Protein AF-A0A4P8SJ87-F1 (afdb_monomer_lite)

Foldseek 3Di:
DLVVLVVVLVVLVVVLVVLLVVLLVVLVVQAPDWDADPPPRDTFQGAHQQPQVCVVVNVVSLVVLVVSLVVNVVSCVVVVVSCDPNLSSPPGADEDEQWDPKEKEKDWDKDKDKDFLLRVLVVLVVVLVCLVVPPDPVCSVVSVVLSVVLNVVSVVDDRRFMKMWMATDDMWMKMWTDHPVDPDIDIDTRGRSYYYYHNVNDVDYHHDDDPPPPPDDLCVVPDFDSRPPSPRIGMDGPVVVVVSVVVVVVVVVVVVVVVVVVVVVVVVVVVVVVVVVVVVVVVPDDDPDPPDDD

Secondary structure (DSSP, 8-state):
-HHHHHHHHHHHHHHHHHHHHHHHHHHHHTEEEEEE-TTT--EEEEEEEE-GGGHHHHHHHHHHHHHHHHHHHHHHHH-TT----GGGT-S---EE-S-EEEEEEEEEEEEEEEEEHHHHHHHHHHHHHHHHHHS-HHHHHHHHHHHHHHHHHHHTS-TTPEEEEEEEEEEEEEEEEE-TTSSS-EEEEPPTT-EEEETTT----EEPP--------GGGGSPPB---SSTTEEEEEHHHHHHHHHHHHHHHHHHHHHHHHHHHHHHHHHHHHHHHHHHHHHHTSPPPP-----

Structure (mmCIF, N/CA/C/O backbone):
data_AF-A0A4P8SJ87-F1
#
_entry.id   AF-A0A4P8SJ87-F1
#
loop_
_atom_site.group_PDB
_atom_site.id
_atom_site.type_symbol
_atom_site.label_atom_id
_atom_site.label_alt_id
_atom_site.label_comp_id
_atom_site.label_asym_id
_atom_site.label_entity_id
_atom_site.label_seq_id
_atom_site.pdbx_PDB_ins_code
_atom_site.Cartn_x
_atom_site.Cartn_y
_atom_site.Cartn_z
_atom_site.occupancy
_atom_site.B_iso_or_equiv
_atom_site.auth_seq_id
_atom_site.auth_comp_id
_atom_site.auth_asym_id
_atom_site.auth_atom_id
_atom_site.pdbx_PDB_model_num
ATOM 1 N N . MET A 1 1 ? 15.123 11.695 35.607 1.00 65.44 1 MET A N 1
ATOM 2 C CA . MET A 1 1 ? 14.002 12.203 34.771 1.00 65.44 1 MET A CA 1
ATOM 3 C C . MET A 1 1 ? 13.704 11.327 33.550 1.00 65.44 1 MET A C 1
ATOM 5 O O . MET A 1 1 ? 12.531 11.112 33.274 1.00 65.44 1 MET A O 1
ATOM 9 N N . LEU A 1 2 ? 14.710 10.775 32.857 1.00 72.12 2 LEU A N 1
ATOM 10 C CA . LEU A 1 2 ? 14.517 9.941 31.659 1.00 72.12 2 LEU A CA 1
ATOM 11 C C . LEU A 1 2 ? 13.660 8.677 31.894 1.00 72.12 2 LEU A C 1
ATOM 13 O O . LEU A 1 2 ? 12.748 8.424 31.118 1.00 72.12 2 LEU A O 1
ATOM 17 N N . MET A 1 3 ? 13.864 7.943 32.997 1.00 75.06 3 MET A N 1
ATOM 18 C CA . MET A 1 3 ? 13.061 6.743 33.309 1.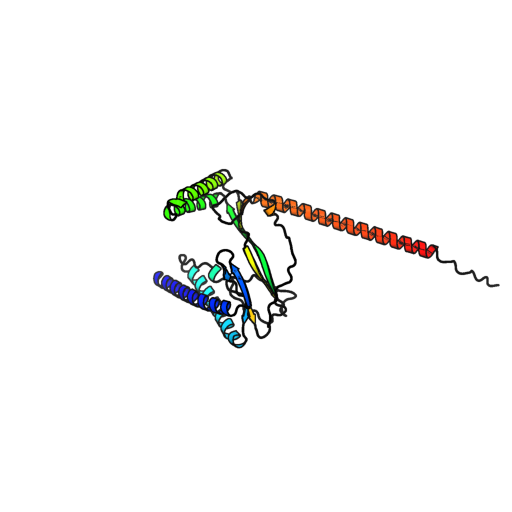00 75.06 3 MET A CA 1
ATOM 19 C C . MET A 1 3 ? 11.564 7.040 33.488 1.00 75.06 3 MET A C 1
ATOM 21 O O . MET A 1 3 ? 10.731 6.291 32.994 1.00 75.06 3 MET A O 1
ATOM 25 N N . LYS A 1 4 ? 11.207 8.170 34.119 1.00 79.62 4 LYS A N 1
ATOM 26 C CA . LYS A 1 4 ? 9.803 8.602 34.244 1.00 79.62 4 LYS A CA 1
ATOM 27 C C . LYS A 1 4 ? 9.190 8.943 32.880 1.00 79.62 4 LYS A C 1
ATOM 29 O O . LYS A 1 4 ? 8.020 8.653 32.651 1.00 79.62 4 LYS A O 1
ATOM 34 N N . LYS A 1 5 ? 9.976 9.535 31.967 1.00 77.88 5 LYS A N 1
ATOM 35 C CA . LYS A 1 5 ? 9.541 9.772 30.581 1.00 77.88 5 LYS A CA 1
ATOM 36 C C . LYS A 1 5 ? 9.300 8.444 29.860 1.00 77.88 5 LYS A C 1
ATOM 38 O O . LYS A 1 5 ? 8.213 8.272 29.328 1.00 77.88 5 LYS A O 1
ATOM 43 N N . ILE A 1 6 ? 10.244 7.499 29.921 1.00 81.06 6 ILE A N 1
ATOM 44 C CA . ILE A 1 6 ? 10.119 6.161 29.308 1.00 81.06 6 ILE A CA 1
ATOM 45 C C . ILE A 1 6 ? 8.852 5.446 29.794 1.00 81.06 6 ILE A C 1
ATOM 47 O O . ILE A 1 6 ? 8.035 5.043 28.973 1.00 81.06 6 ILE A O 1
ATOM 51 N N . GLN A 1 7 ? 8.628 5.385 31.110 1.00 84.44 7 GLN A N 1
ATOM 52 C CA . GLN A 1 7 ? 7.428 4.770 31.693 1.00 84.44 7 GLN A CA 1
ATOM 53 C C . GLN A 1 7 ? 6.130 5.424 31.199 1.00 84.44 7 GLN A C 1
ATOM 55 O O . GLN A 1 7 ? 5.144 4.736 30.937 1.00 84.44 7 GLN A O 1
ATOM 60 N N . ARG A 1 8 ? 6.121 6.754 31.040 1.00 84.50 8 ARG A N 1
ATOM 61 C CA . ARG A 1 8 ? 4.970 7.480 30.490 1.00 84.50 8 ARG A CA 1
ATOM 62 C C . ARG A 1 8 ? 4.723 7.124 29.022 1.00 84.50 8 ARG A C 1
ATOM 64 O O . ARG A 1 8 ? 3.568 6.933 28.653 1.00 84.50 8 ARG A O 1
ATOM 71 N N . VAL A 1 9 ? 5.776 7.023 28.204 1.00 85.12 9 VAL A N 1
ATOM 72 C CA . VAL A 1 9 ? 5.642 6.640 26.788 1.00 85.12 9 VAL A CA 1
ATOM 73 C C . VAL A 1 9 ? 5.149 5.200 26.659 1.00 85.12 9 VAL A C 1
ATOM 75 O O . VAL A 1 9 ? 4.217 4.939 25.906 1.00 85.12 9 VAL A O 1
ATOM 78 N N . GLU A 1 10 ? 5.716 4.274 27.433 1.00 87.31 10 GLU A N 1
ATOM 79 C CA . GLU A 1 10 ? 5.285 2.874 27.450 1.00 87.31 10 GLU A CA 1
ATOM 80 C C . GLU A 1 10 ? 3.823 2.725 27.867 1.00 87.31 10 GLU A C 1
ATOM 82 O O . GLU A 1 10 ? 3.083 1.968 27.239 1.00 87.31 10 GLU A O 1
ATOM 87 N N . LYS A 1 11 ? 3.394 3.460 28.900 1.00 90.38 11 LYS A N 1
ATOM 88 C CA . LYS A 1 11 ? 1.996 3.470 29.339 1.00 90.38 11 LYS A CA 1
ATOM 89 C C . LYS A 1 11 ? 1.074 3.955 28.219 1.00 90.38 11 LYS A C 1
ATOM 91 O O . LYS A 1 11 ? 0.138 3.244 27.869 1.00 90.38 11 LYS A O 1
ATOM 96 N N . LEU A 1 12 ? 1.386 5.101 27.611 1.00 90.75 12 LEU A N 1
ATOM 97 C CA . LEU A 1 12 ? 0.596 5.659 26.510 1.00 90.75 12 LEU A CA 1
ATOM 98 C C . LEU A 1 12 ? 0.538 4.710 25.304 1.00 90.75 12 LEU A C 1
ATOM 100 O O . LEU A 1 12 ? -0.500 4.565 24.666 1.00 90.75 12 LEU A O 1
ATOM 104 N N . TYR A 1 13 ? 1.650 4.046 24.991 1.00 90.38 13 TYR A N 1
ATOM 105 C CA . TYR A 1 13 ? 1.711 3.093 23.890 1.00 90.38 13 TYR A CA 1
ATOM 106 C C . TYR A 1 13 ? 0.860 1.851 24.158 1.00 90.38 13 TYR A C 1
ATOM 108 O O . TYR A 1 13 ? 0.146 1.407 23.265 1.00 90.38 13 TYR A O 1
ATOM 116 N N . LYS A 1 14 ? 0.883 1.315 25.384 1.00 91.94 14 LYS A N 1
ATOM 117 C CA . LYS A 1 14 ? 0.013 0.197 25.783 1.00 91.94 14 LYS A CA 1
ATOM 118 C C . LYS A 1 14 ? -1.464 0.581 25.719 1.00 91.94 14 LYS A C 1
ATOM 120 O O . LYS A 1 14 ? -2.248 -0.171 25.152 1.00 91.94 14 LYS A O 1
ATOM 125 N N . GLU A 1 15 ? -1.820 1.761 26.227 1.00 95.00 15 GLU A N 1
ATOM 126 C CA . GLU A 1 15 ? -3.182 2.303 26.126 1.00 95.00 15 GLU A CA 1
ATOM 127 C C . GLU A 1 15 ? -3.630 2.415 24.665 1.00 95.00 15 GLU A C 1
ATOM 129 O O . GLU A 1 15 ? -4.718 1.955 24.319 1.00 95.00 15 GLU A O 1
ATOM 134 N N . PHE A 1 16 ? -2.766 2.941 23.791 1.00 94.44 16 PHE A N 1
ATOM 135 C CA . PHE A 1 16 ? -3.043 2.996 22.359 1.00 94.44 16 PHE A CA 1
ATOM 136 C C . PHE A 1 16 ? -3.234 1.605 21.747 1.00 94.44 16 PHE A C 1
ATOM 138 O O . PHE A 1 16 ? -4.155 1.427 20.958 1.00 94.44 16 PHE A O 1
ATOM 145 N N . LEU A 1 17 ? -2.394 0.618 22.079 1.00 93.50 17 LEU A N 1
ATOM 146 C CA . LEU A 1 17 ? -2.531 -0.736 21.531 1.00 93.50 17 LEU A CA 1
ATOM 147 C C . LEU A 1 17 ? -3.871 -1.370 21.920 1.00 93.50 17 LEU A C 1
ATOM 149 O O . LEU A 1 17 ? -4.552 -1.896 21.041 1.00 93.50 17 LEU A O 1
ATOM 153 N N . SER A 1 18 ? -4.282 -1.255 23.185 1.00 96.00 18 SER A N 1
ATOM 154 C CA . SER A 1 18 ? -5.588 -1.737 23.649 1.00 96.00 18 SER A CA 1
ATOM 155 C C . SER A 1 18 ? -6.753 -1.006 22.979 1.00 96.00 18 SER A C 1
ATOM 157 O O . SER A 1 18 ? -7.725 -1.631 22.557 1.00 96.00 18 SER A O 1
ATOM 159 N N . PHE A 1 19 ? -6.655 0.320 22.846 1.00 97.19 19 PHE A N 1
ATOM 160 C CA . PHE A 1 19 ? -7.644 1.118 22.127 1.00 97.19 19 PHE A CA 1
ATOM 161 C C . PHE A 1 19 ? -7.752 0.683 20.659 1.00 97.19 19 PHE A C 1
ATOM 163 O O . PHE A 1 19 ? -8.846 0.386 20.184 1.00 97.19 19 PHE A O 1
ATOM 170 N N . ARG A 1 20 ? -6.616 0.584 19.963 1.00 95.12 20 ARG A N 1
ATOM 171 C CA . ARG A 1 20 ? -6.523 0.188 18.556 1.00 95.12 20 ARG A CA 1
ATOM 172 C C . ARG A 1 20 ? -7.111 -1.195 18.316 1.00 95.12 20 ARG A C 1
ATOM 174 O O . ARG A 1 20 ? -7.805 -1.386 17.326 1.00 95.12 20 ARG A O 1
ATOM 181 N N . GLU A 1 21 ? -6.800 -2.158 19.174 1.00 95.12 21 GLU A N 1
ATOM 182 C CA . GLU A 1 21 ? -7.329 -3.517 19.066 1.00 95.12 21 GLU A CA 1
ATOM 183 C C . GLU A 1 21 ? -8.857 -3.523 19.163 1.00 95.12 21 GLU A C 1
ATOM 185 O O . GLU A 1 21 ? -9.519 -4.062 18.278 1.00 95.12 21 GLU A O 1
ATOM 190 N N . ARG A 1 22 ? -9.418 -2.846 20.173 1.00 96.81 22 ARG A N 1
ATOM 191 C CA . ARG A 1 22 ? -10.871 -2.713 20.347 1.00 96.81 22 ARG A CA 1
ATOM 192 C C . ARG A 1 22 ? -11.532 -1.999 19.165 1.00 96.81 22 ARG A C 1
ATOM 194 O O . ARG A 1 22 ? -12.502 -2.519 18.625 1.00 96.81 22 ARG A O 1
ATOM 201 N N . PHE A 1 23 ? -10.978 -0.863 18.740 1.00 96.88 23 PHE A N 1
ATOM 202 C CA . PHE A 1 23 ? -11.479 -0.087 17.603 1.00 96.88 23 PHE A CA 1
ATOM 203 C C . PHE A 1 23 ? -11.500 -0.916 16.314 1.00 96.88 23 PHE A C 1
ATOM 205 O O . PHE A 1 23 ? -12.501 -0.953 15.606 1.00 96.88 23 PHE A O 1
ATOM 212 N N . LEU A 1 24 ? -10.401 -1.617 16.007 1.00 95.69 24 LEU A N 1
ATOM 213 C CA . LEU A 1 24 ? -10.321 -2.431 14.795 1.00 95.69 24 LEU A CA 1
ATOM 214 C C . LEU A 1 24 ? -11.199 -3.674 14.874 1.00 95.69 24 LEU A C 1
ATOM 216 O O . LEU A 1 24 ? -11.743 -4.070 13.850 1.00 95.69 24 LEU A O 1
ATOM 220 N N . LYS A 1 25 ? -11.364 -4.276 16.053 1.00 96.25 25 LYS A N 1
ATOM 221 C CA . LYS A 1 25 ? -12.293 -5.392 16.237 1.00 96.25 25 LYS A CA 1
ATOM 222 C C . LYS A 1 25 ? -13.727 -4.965 15.916 1.00 96.25 25 LYS A C 1
ATOM 224 O O . LYS A 1 25 ? -14.367 -5.605 15.089 1.00 96.25 25 LYS A O 1
ATOM 229 N N . GLU A 1 26 ? -14.181 -3.848 16.481 1.00 97.00 26 GLU A N 1
ATOM 230 C CA . GLU A 1 26 ? -15.513 -3.300 16.196 1.00 97.00 26 GLU A CA 1
ATOM 231 C C . GLU A 1 26 ? -15.667 -2.917 14.714 1.00 97.00 26 GLU A C 1
ATOM 233 O O . GLU A 1 26 ? -16.670 -3.242 14.083 1.00 97.00 26 GLU A O 1
ATOM 238 N N . ALA A 1 27 ? -14.644 -2.295 14.119 1.00 97.19 27 ALA A N 1
ATOM 239 C CA . ALA A 1 27 ? -14.644 -1.972 12.694 1.00 97.19 27 ALA A CA 1
ATOM 240 C C . ALA A 1 27 ? -14.744 -3.222 11.803 1.00 97.19 27 ALA A C 1
ATOM 242 O O . ALA A 1 27 ? -15.412 -3.185 10.775 1.00 97.19 27 ALA A O 1
ATOM 243 N N . MET A 1 28 ? -14.084 -4.321 12.175 1.00 96.38 28 MET A N 1
ATOM 244 C CA . MET A 1 28 ? -14.149 -5.586 11.440 1.00 96.38 28 MET A CA 1
ATOM 245 C C . MET A 1 28 ? -15.517 -6.263 11.569 1.00 96.38 28 MET A C 1
ATOM 247 O O . MET A 1 28 ? -15.989 -6.831 10.590 1.00 96.38 28 MET A O 1
ATOM 251 N N . GLU A 1 29 ? -16.163 -6.181 12.735 1.00 96.12 29 GLU A N 1
ATOM 252 C CA . GLU A 1 29 ? -17.519 -6.711 12.960 1.00 96.12 29 GLU A CA 1
ATOM 253 C C . GLU A 1 29 ? -18.576 -5.974 12.121 1.00 96.12 29 GLU A C 1
ATOM 255 O O . GLU A 1 29 ? -19.524 -6.591 11.643 1.00 96.12 29 GLU A O 1
ATOM 260 N N . LEU A 1 30 ? -18.391 -4.669 11.899 1.00 96.31 30 LEU A N 1
ATOM 261 C CA . LEU A 1 30 ? -19.281 -3.830 11.086 1.00 96.31 30 LEU A CA 1
ATOM 262 C C . LEU A 1 30 ? -18.877 -3.752 9.603 1.00 96.31 30 LEU A C 1
ATOM 264 O O . LEU A 1 30 ? -19.525 -3.057 8.819 1.00 96.31 30 LEU A O 1
ATOM 268 N N . ALA A 1 31 ? -17.782 -4.400 9.203 1.00 96.44 31 ALA A N 1
ATOM 269 C CA . ALA A 1 31 ? -17.218 -4.219 7.874 1.00 96.44 31 ALA A CA 1
ATOM 270 C C . ALA A 1 31 ? -18.151 -4.749 6.777 1.00 96.44 31 ALA A C 1
ATOM 272 O O . ALA A 1 31 ? -18.496 -5.927 6.736 1.00 96.44 31 ALA A O 1
ATOM 273 N N . THR A 1 32 ? -18.475 -3.886 5.816 1.00 96.00 32 THR A N 1
ATOM 274 C CA . THR A 1 32 ? -19.192 -4.263 4.590 1.00 96.00 32 THR A CA 1
ATOM 275 C C . THR A 1 32 ? -18.261 -4.979 3.613 1.00 96.00 32 THR A C 1
ATOM 277 O O . THR A 1 32 ? -18.673 -5.878 2.885 1.00 96.00 32 THR A O 1
ATOM 280 N N . VAL A 1 33 ? -16.986 -4.581 3.590 1.00 95.12 33 VAL A N 1
ATOM 281 C CA . VAL A 1 33 ? -15.954 -5.178 2.737 1.00 95.12 33 VAL A CA 1
ATOM 282 C C . VAL A 1 33 ? -14.681 -5.365 3.545 1.00 95.12 33 VAL A C 1
ATOM 284 O O . VAL A 1 33 ? -14.259 -4.477 4.284 1.00 95.12 33 VAL A O 1
ATOM 287 N N . THR A 1 34 ? -14.022 -6.503 3.355 1.00 94.19 34 THR A N 1
ATOM 288 C CA . THR A 1 34 ? -12.696 -6.777 3.912 1.00 94.19 34 THR A CA 1
ATOM 289 C C . THR A 1 34 ? -11.780 -7.355 2.839 1.00 94.19 34 THR A C 1
ATOM 291 O O . THR A 1 34 ? -12.220 -7.803 1.777 1.00 94.19 34 THR A O 1
ATOM 294 N N . GLN A 1 35 ? -10.477 -7.323 3.101 1.00 89.56 35 GLN A N 1
ATOM 295 C CA . GLN A 1 35 ? -9.481 -8.047 2.326 1.00 89.56 35 GLN A CA 1
ATOM 296 C C . GLN A 1 35 ? -9.024 -9.278 3.113 1.00 89.56 35 GLN A C 1
ATOM 298 O O . GLN A 1 35 ? -8.832 -9.190 4.317 1.00 89.56 35 GLN A O 1
ATOM 303 N N . THR A 1 36 ? -8.788 -10.409 2.450 1.00 88.25 36 THR A N 1
ATOM 304 C CA . THR A 1 36 ? -8.264 -11.624 3.097 1.00 88.25 36 THR A CA 1
ATOM 305 C C . THR A 1 36 ? -6.772 -11.777 2.838 1.00 88.25 36 THR A C 1
ATOM 307 O O . THR A 1 36 ? -6.310 -11.664 1.696 1.00 88.25 36 THR A O 1
ATOM 310 N N . ALA A 1 37 ? -5.988 -11.988 3.894 1.00 83.19 37 ALA A N 1
ATOM 311 C CA . ALA A 1 37 ? -4.546 -12.151 3.786 1.00 83.19 37 ALA A CA 1
ATOM 312 C C . ALA A 1 37 ? -4.228 -13.531 3.203 1.00 83.19 37 ALA A C 1
ATOM 314 O O . ALA A 1 37 ? -4.625 -14.547 3.757 1.00 83.19 37 ALA A O 1
ATOM 315 N N . ILE A 1 38 ? -3.468 -13.577 2.104 1.00 78.50 38 ILE A N 1
ATOM 316 C CA . ILE A 1 38 ? -3.186 -14.830 1.375 1.00 78.50 38 ILE A CA 1
ATOM 317 C C . ILE A 1 38 ? -2.481 -15.870 2.262 1.00 78.50 38 ILE A C 1
ATOM 319 O O . ILE A 1 38 ? -2.732 -17.060 2.128 1.00 78.50 38 ILE A O 1
ATOM 323 N N . LEU A 1 39 ? -1.592 -15.424 3.156 1.00 75.88 39 LEU A N 1
ATOM 324 C CA . LEU A 1 39 ? -0.764 -16.319 3.971 1.00 75.88 39 LEU A CA 1
ATOM 325 C C . LEU A 1 39 ? -1.451 -16.804 5.253 1.00 75.88 39 LEU A C 1
ATOM 327 O O . LEU A 1 39 ? -1.174 -17.916 5.683 1.00 75.88 39 LEU A O 1
ATOM 331 N N . THR A 1 40 ? -2.289 -15.975 5.881 1.00 82.62 40 THR A N 1
ATOM 332 C CA . THR A 1 40 ? -2.911 -16.294 7.181 1.00 82.62 40 THR A CA 1
ATOM 333 C C . THR A 1 40 ? -4.400 -16.608 7.074 1.00 82.62 40 THR A C 1
ATOM 335 O O . THR A 1 40 ? -4.968 -17.161 8.005 1.00 82.62 40 THR A O 1
ATOM 338 N N . GLY A 1 41 ? -5.050 -16.252 5.962 1.00 85.06 41 GLY A N 1
ATOM 339 C CA . GLY A 1 41 ? -6.505 -16.331 5.813 1.00 85.06 41 GLY A CA 1
ATOM 340 C C . GLY A 1 41 ? -7.268 -15.275 6.620 1.00 85.06 41 GLY A C 1
ATOM 341 O O . GLY A 1 41 ? -8.491 -15.223 6.552 1.00 85.06 41 GLY A O 1
ATOM 342 N N . GLU A 1 42 ? -6.575 -14.413 7.365 1.00 87.38 42 GLU A N 1
ATOM 343 C CA . GLU A 1 42 ? -7.212 -13.425 8.231 1.00 87.38 42 GLU A CA 1
ATOM 344 C C . GLU A 1 42 ? -7.776 -12.256 7.423 1.00 87.38 42 GLU A C 1
ATOM 346 O O . GLU A 1 42 ? -7.143 -11.745 6.490 1.00 87.38 42 GLU A O 1
ATOM 351 N N . ALA A 1 43 ? -8.971 -11.811 7.805 1.00 90.50 43 ALA A N 1
ATOM 352 C CA . ALA A 1 43 ? -9.581 -10.616 7.252 1.00 90.50 43 ALA A CA 1
ATOM 353 C C . ALA A 1 43 ? -8.898 -9.357 7.819 1.00 90.50 43 ALA A C 1
ATOM 355 O O . ALA A 1 43 ? -8.615 -9.256 9.011 1.00 90.50 43 ALA A O 1
ATOM 356 N N . TYR A 1 44 ? -8.624 -8.385 6.955 1.00 90.38 44 TYR A N 1
ATOM 357 C CA . TYR A 1 44 ? -7.963 -7.126 7.287 1.00 90.38 44 TYR A CA 1
ATOM 358 C C . TYR A 1 44 ? -8.460 -6.000 6.368 1.00 90.38 44 TYR A C 1
ATOM 360 O O . TYR A 1 44 ? -9.092 -6.259 5.345 1.00 90.38 44 TYR A O 1
ATOM 368 N N . ARG A 1 45 ? -8.150 -4.738 6.712 1.00 92.56 45 ARG A N 1
ATOM 369 C CA . ARG A 1 45 ? -8.547 -3.529 5.949 1.00 92.56 45 ARG A CA 1
ATOM 370 C C . ARG A 1 45 ? -10.070 -3.390 5.808 1.00 92.56 45 ARG A C 1
ATOM 372 O O . ARG A 1 45 ? -10.585 -3.502 4.695 1.00 92.56 45 ARG A O 1
ATOM 379 N N . PRO A 1 46 ? -10.785 -3.144 6.915 1.00 96.06 46 PRO A N 1
ATOM 380 C CA . PRO A 1 46 ? -12.232 -3.003 6.863 1.00 96.06 46 PRO A CA 1
ATOM 381 C C . PRO A 1 46 ? -12.628 -1.744 6.083 1.00 96.06 46 PRO A C 1
ATOM 383 O O . PRO A 1 46 ? -12.073 -0.665 6.307 1.00 96.06 46 PRO A O 1
ATOM 386 N N . ILE A 1 47 ? -13.597 -1.882 5.182 1.00 97.12 47 ILE A N 1
ATOM 387 C CA . ILE A 1 47 ? -14.414 -0.764 4.711 1.00 97.12 47 ILE A CA 1
ATOM 388 C C . ILE A 1 47 ? -15.761 -0.872 5.417 1.00 97.12 47 ILE A C 1
ATOM 390 O O . ILE A 1 47 ? -16.446 -1.889 5.290 1.00 97.12 47 ILE A O 1
ATOM 394 N N . VAL A 1 48 ? -16.119 0.168 6.160 1.00 97.88 48 VAL A N 1
ATOM 395 C CA . VAL A 1 48 ? -17.279 0.177 7.053 1.00 97.88 48 VAL A CA 1
ATOM 396 C C . VAL A 1 48 ? -18.260 1.245 6.595 1.00 97.88 48 VAL A C 1
ATOM 398 O O . VAL A 1 48 ? -17.866 2.396 6.405 1.00 97.88 48 VAL A O 1
ATOM 401 N N . ILE A 1 49 ? -19.531 0.875 6.461 1.00 97.81 49 ILE A N 1
ATOM 402 C CA . ILE A 1 49 ? -20.638 1.831 6.494 1.00 97.81 49 ILE A CA 1
ATOM 403 C C . ILE A 1 49 ? -20.998 2.010 7.968 1.00 97.81 49 ILE A C 1
ATOM 405 O O . ILE A 1 49 ? -21.484 1.076 8.604 1.00 97.81 49 ILE A O 1
ATOM 409 N N . VAL A 1 50 ? -20.683 3.171 8.535 1.00 97.81 50 VAL A N 1
ATOM 410 C CA . VAL A 1 50 ? -20.893 3.448 9.958 1.00 97.81 50 VAL A CA 1
ATOM 411 C C . VAL A 1 50 ? -22.387 3.647 10.202 1.00 97.81 50 VAL A C 1
ATOM 413 O O . VAL A 1 50 ? -22.957 4.576 9.627 1.00 97.81 50 VAL A O 1
ATOM 416 N N . PRO A 1 51 ? -23.027 2.830 11.057 1.00 97.00 51 PRO A N 1
ATOM 417 C CA . PRO A 1 51 ? -24.433 3.019 11.386 1.00 97.00 51 PRO A CA 1
ATOM 418 C C . PRO A 1 51 ? -24.684 4.417 11.975 1.00 97.00 51 PRO A C 1
ATOM 420 O O . PRO A 1 51 ? -23.850 4.886 12.761 1.00 97.00 51 PRO A O 1
ATOM 423 N N . PRO A 1 52 ? -25.802 5.091 11.643 1.00 96.62 52 PRO A N 1
ATOM 424 C CA . PRO A 1 52 ? -26.088 6.446 12.120 1.00 96.62 52 PRO A CA 1
ATOM 425 C C . PRO A 1 52 ? -25.963 6.613 13.642 1.00 96.62 52 PRO A C 1
ATOM 427 O O . PRO A 1 52 ? -25.436 7.617 14.117 1.00 96.62 52 PRO A O 1
ATOM 430 N N . GLU A 1 53 ? -26.384 5.609 14.411 1.00 97.00 53 GLU A N 1
ATOM 431 C CA . GLU A 1 53 ? -26.323 5.589 15.873 1.00 97.00 53 GLU A CA 1
ATOM 432 C C . GLU A 1 53 ? -24.896 5.495 16.435 1.00 97.00 53 GLU A C 1
ATOM 434 O O . GLU A 1 53 ? -24.654 5.906 17.569 1.00 97.00 53 GLU A O 1
ATOM 439 N N . LYS A 1 54 ? -23.936 5.001 15.641 1.00 96.75 54 LYS A N 1
ATOM 440 C CA . LYS A 1 54 ? -22.515 4.897 16.009 1.00 96.75 54 LYS A CA 1
ATOM 441 C C . LYS A 1 54 ? -21.648 6.003 15.406 1.00 96.75 54 LYS A C 1
ATOM 443 O O . LYS A 1 54 ? -20.453 6.048 15.693 1.00 96.75 54 LYS A O 1
ATOM 448 N N . PHE A 1 55 ? -22.218 6.903 14.602 1.00 96.31 55 PHE A N 1
ATOM 449 C CA . PHE A 1 55 ? -21.461 7.938 13.891 1.00 96.31 55 PHE A CA 1
ATOM 450 C C . PHE A 1 55 ? -20.576 8.770 14.832 1.00 96.31 55 PHE A C 1
ATOM 452 O O . PHE A 1 55 ? -19.361 8.820 14.653 1.00 96.31 55 PHE A O 1
ATOM 459 N N . LEU A 1 56 ? -21.171 9.349 15.882 1.00 96.94 56 LEU A N 1
ATOM 460 C CA . LEU A 1 56 ? -20.453 10.193 16.847 1.00 96.94 56 LEU A CA 1
ATOM 461 C C . LEU A 1 56 ? -19.387 9.416 17.632 1.00 96.94 56 LEU A C 1
ATOM 463 O O . LEU A 1 56 ? -18.344 9.968 17.978 1.00 96.94 56 LEU A O 1
ATOM 467 N N . GLN A 1 57 ? -19.630 8.129 17.900 1.00 97.38 57 GLN A N 1
ATOM 468 C CA . GLN A 1 57 ? -18.652 7.265 18.558 1.00 97.38 57 GLN A CA 1
ATOM 469 C C . GLN A 1 57 ? -17.416 7.084 17.668 1.00 97.38 57 GLN A C 1
ATOM 471 O O . GLN A 1 57 ? -16.301 7.336 18.121 1.00 97.38 57 GLN A O 1
ATOM 476 N N . PHE A 1 58 ? -17.603 6.703 16.399 1.00 97.25 58 PHE A N 1
ATOM 477 C CA . PHE A 1 58 ? -16.493 6.519 15.460 1.00 97.25 58 PHE A CA 1
ATOM 478 C C . PHE A 1 58 ? -15.745 7.822 15.182 1.00 97.25 58 PHE A C 1
ATOM 480 O O . PHE A 1 58 ? -14.520 7.807 15.119 1.00 97.25 58 PHE A O 1
ATOM 487 N N . GLU A 1 59 ? -16.449 8.944 15.046 1.00 96.94 59 GLU A N 1
ATOM 488 C CA . GLU A 1 59 ? -15.824 10.261 14.911 1.00 96.94 59 GLU A CA 1
ATOM 489 C C . GLU A 1 59 ? -14.896 10.553 16.102 1.00 96.94 59 GLU A C 1
ATOM 491 O O . GLU A 1 59 ? -13.702 10.807 15.916 1.00 96.94 59 GLU A O 1
ATOM 496 N N . SER A 1 60 ? -15.406 10.396 17.328 1.00 97.44 60 SER A N 1
ATOM 497 C CA . SER A 1 60 ? -14.632 10.611 18.554 1.00 97.44 60 SER A CA 1
ATOM 498 C C . SER A 1 60 ? -13.445 9.650 18.690 1.00 97.44 60 SER A C 1
ATOM 500 O O . SER A 1 60 ? -12.340 10.068 19.051 1.00 97.44 60 SER A O 1
ATOM 502 N N . ASP A 1 61 ? -13.632 8.372 18.358 1.00 97.38 61 ASP A N 1
ATOM 503 C CA . ASP A 1 61 ? -12.568 7.370 18.404 1.00 97.38 61 ASP A CA 1
ATOM 504 C C . ASP A 1 61 ? -11.467 7.670 17.371 1.00 97.38 61 ASP A C 1
ATOM 506 O O . ASP A 1 61 ? -10.277 7.543 17.668 1.00 97.38 61 ASP A O 1
ATOM 510 N N . ILE A 1 62 ? -11.822 8.128 16.169 1.00 96.38 62 ILE A N 1
ATOM 511 C CA . ILE A 1 62 ? -10.846 8.511 15.138 1.00 96.38 62 ILE A CA 1
ATOM 512 C C . ILE A 1 62 ? -10.054 9.754 15.568 1.00 96.38 62 ILE A C 1
ATOM 514 O O . ILE A 1 62 ? -8.831 9.803 15.390 1.00 96.38 62 ILE A O 1
ATOM 518 N N . GLU A 1 63 ? -10.696 10.732 16.206 1.00 96.50 63 GLU A N 1
ATOM 519 C CA . GLU A 1 63 ? -9.987 11.858 16.820 1.00 96.50 63 GLU A CA 1
ATOM 520 C C . GLU A 1 63 ? -9.058 11.411 17.954 1.00 96.50 63 GL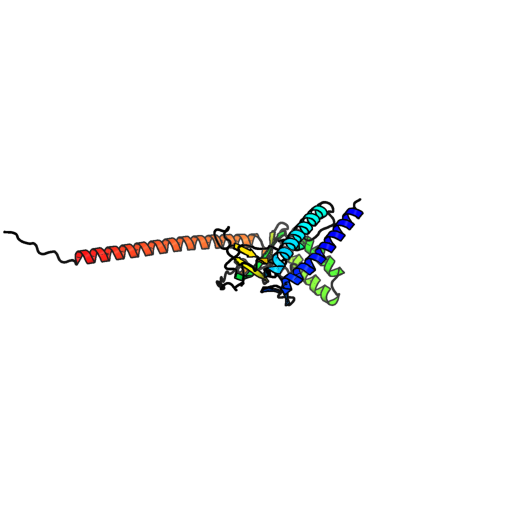U A C 1
ATOM 522 O O . GLU A 1 63 ? -7.926 11.895 18.072 1.00 96.50 63 GLU A O 1
ATOM 527 N N . LEU A 1 64 ? -9.509 10.478 18.796 1.00 96.62 64 LEU A N 1
ATOM 528 C CA . LEU A 1 64 ? -8.700 9.907 19.869 1.00 96.62 64 LEU A CA 1
ATOM 529 C C . LEU A 1 64 ? -7.483 9.160 19.306 1.00 96.62 64 LEU A C 1
ATOM 531 O O . LEU A 1 64 ? -6.375 9.313 19.827 1.00 96.62 64 LEU A O 1
ATOM 535 N N . TRP A 1 65 ? -7.648 8.429 18.201 1.00 96.31 65 TRP A N 1
ATOM 536 C CA . TRP A 1 65 ? -6.545 7.810 17.466 1.00 96.31 65 TRP A CA 1
ATOM 537 C C . TRP A 1 65 ? -5.511 8.852 17.030 1.00 96.31 65 TRP A C 1
ATOM 539 O O . TRP A 1 65 ? -4.310 8.667 17.257 1.00 96.31 65 TRP A O 1
ATOM 549 N N . ALA A 1 66 ? -5.958 9.961 16.432 1.00 94.31 66 ALA A N 1
ATOM 550 C CA . ALA A 1 66 ? -5.075 11.048 16.010 1.00 94.31 66 ALA A CA 1
ATOM 551 C C . ALA A 1 66 ? -4.330 11.674 17.205 1.00 94.31 66 ALA A C 1
ATOM 553 O O . ALA A 1 66 ? -3.120 11.907 17.123 1.00 94.31 66 ALA A O 1
ATOM 554 N N . LYS A 1 67 ? -5.009 11.859 18.348 1.00 94.38 67 LYS A N 1
ATOM 555 C CA . LYS A 1 67 ? -4.397 12.331 19.605 1.00 94.38 67 LYS A CA 1
ATOM 556 C C . LYS A 1 67 ? -3.322 11.365 20.113 1.00 94.38 67 LYS A C 1
ATOM 558 O O . LYS A 1 67 ? -2.228 11.810 20.466 1.00 94.38 67 LYS A O 1
ATOM 563 N N . TYR A 1 68 ? -3.583 10.054 20.120 1.00 93.56 68 TYR A N 1
ATOM 564 C CA . TYR A 1 68 ? -2.579 9.049 20.491 1.00 93.56 68 TYR A CA 1
ATOM 565 C C . TYR A 1 68 ? -1.357 9.104 19.577 1.00 93.56 68 TYR A C 1
ATOM 567 O O . TYR A 1 68 ? -0.228 9.131 20.069 1.00 93.56 68 TYR A O 1
ATOM 575 N N . ALA A 1 69 ? -1.574 9.146 18.262 1.00 91.00 69 ALA A N 1
ATOM 576 C CA . ALA A 1 69 ? -0.497 9.187 17.282 1.00 91.00 69 ALA A CA 1
ATOM 577 C C . ALA A 1 69 ? 0.394 10.423 17.459 1.00 91.00 69 ALA A C 1
ATOM 579 O O . ALA A 1 69 ? 1.615 10.291 17.529 1.00 91.00 69 ALA A O 1
ATOM 580 N N . PHE A 1 70 ? -0.215 11.602 17.606 1.00 90.44 70 PHE A N 1
ATOM 581 C CA . PHE A 1 70 ? 0.497 12.856 17.837 1.00 90.44 70 PHE A CA 1
ATOM 582 C C . PHE A 1 70 ? 1.340 12.808 19.118 1.00 90.44 70 PHE A C 1
ATOM 584 O O . PHE A 1 70 ? 2.541 13.082 19.090 1.00 90.44 70 PHE A O 1
ATOM 591 N N . ASN A 1 71 ? 0.737 12.385 20.233 1.00 88.94 71 ASN A N 1
ATOM 592 C CA . ASN A 1 71 ? 1.426 12.297 21.519 1.00 88.94 71 ASN A CA 1
ATOM 593 C C . ASN A 1 71 ? 2.584 11.286 21.482 1.00 88.94 71 ASN A C 1
ATOM 595 O O . ASN A 1 71 ? 3.658 11.554 22.022 1.00 88.94 71 ASN A O 1
ATOM 599 N N . LEU A 1 72 ? 2.396 10.134 20.831 1.00 87.44 72 LEU A N 1
ATOM 600 C CA . LEU A 1 72 ? 3.438 9.113 20.699 1.00 87.44 72 LEU A CA 1
ATOM 601 C C . LEU A 1 72 ? 4.582 9.566 19.787 1.00 87.44 72 LEU A C 1
ATOM 603 O O . LEU A 1 72 ? 5.737 9.279 20.098 1.00 87.44 72 LEU A O 1
ATOM 607 N N . GLU A 1 73 ? 4.307 10.304 18.710 1.00 85.12 73 GLU A N 1
ATOM 608 C CA . GLU A 1 73 ? 5.360 10.867 17.853 1.00 85.12 73 GLU A CA 1
ATOM 609 C C . GLU A 1 73 ? 6.185 11.947 18.559 1.00 85.12 73 GLU A C 1
ATOM 611 O O . GLU A 1 73 ? 7.419 11.939 18.466 1.00 85.12 73 GLU A O 1
ATOM 616 N N . GLN A 1 74 ? 5.535 12.845 19.304 1.00 82.38 74 GLN A N 1
ATOM 617 C CA . GLN A 1 74 ? 6.244 13.845 20.105 1.00 82.38 74 GLN A CA 1
ATOM 618 C C . GLN A 1 74 ? 7.147 13.180 21.149 1.00 82.38 74 GLN A C 1
ATOM 620 O O . GLN A 1 74 ? 8.332 13.495 21.254 1.00 82.38 74 GLN A O 1
ATOM 625 N N . LEU A 1 75 ? 6.616 12.197 21.877 1.00 75.69 75 LEU A N 1
ATOM 626 C CA . LEU A 1 75 ? 7.357 11.503 22.928 1.00 75.69 75 LEU A CA 1
ATOM 627 C C . LEU A 1 75 ? 8.481 10.603 22.388 1.00 75.69 75 LEU A C 1
ATOM 629 O O . LEU A 1 75 ? 9.521 10.478 23.036 1.00 75.69 75 LEU A O 1
ATOM 633 N N . ALA A 1 76 ? 8.316 10.008 21.203 1.00 70.00 76 ALA A N 1
ATOM 634 C CA . ALA A 1 76 ? 9.370 9.241 20.531 1.00 70.00 76 ALA A CA 1
ATOM 635 C C . ALA A 1 76 ? 10.546 10.126 20.076 1.00 70.00 76 ALA A C 1
ATOM 637 O O . ALA A 1 76 ? 11.684 9.661 20.008 1.00 70.00 76 ALA A O 1
ATOM 638 N N . THR A 1 77 ? 10.297 11.411 19.804 1.00 70.19 77 THR A N 1
ATOM 639 C CA . THR A 1 77 ? 11.358 12.386 19.501 1.00 70.19 77 THR A CA 1
ATOM 640 C C . THR A 1 77 ? 12.194 12.692 20.749 1.00 70.19 77 THR A C 1
ATOM 642 O O . THR A 1 77 ? 13.424 12.728 20.686 1.00 70.19 77 THR A O 1
ATOM 645 N N . ASP A 1 78 ? 11.530 12.823 21.899 1.00 65.50 78 ASP A N 1
ATOM 646 C CA . ASP A 1 78 ? 12.154 13.037 23.210 1.00 65.50 78 ASP A CA 1
ATOM 647 C C . ASP A 1 78 ? 12.933 11.813 23.718 1.00 65.50 78 ASP A C 1
ATOM 649 O O . ASP A 1 78 ? 13.941 11.943 24.420 1.00 65.50 78 ASP A O 1
ATOM 653 N N . VAL A 1 79 ? 12.459 10.610 23.389 1.00 65.56 79 VAL A N 1
ATOM 654 C CA . VAL A 1 79 ? 13.029 9.336 23.828 1.00 65.56 79 VAL A CA 1
ATOM 655 C C . VAL A 1 79 ? 13.497 8.571 22.594 1.00 65.56 79 VAL A C 1
ATOM 657 O O . VAL A 1 79 ? 12.810 7.674 22.119 1.00 65.56 79 VAL A O 1
ATOM 660 N N . LYS A 1 80 ? 14.707 8.878 22.097 1.00 60.94 80 LYS A N 1
ATOM 661 C CA . LYS A 1 80 ? 15.319 8.236 20.906 1.00 60.94 80 LYS A CA 1
ATOM 662 C C . LYS A 1 80 ? 15.307 6.696 20.916 1.00 60.94 80 LYS A C 1
ATOM 664 O O . LYS A 1 80 ? 15.466 6.083 19.866 1.00 60.94 80 LYS A O 1
ATOM 669 N N . GLN A 1 81 ? 15.159 6.070 22.085 1.00 62.81 81 GLN A N 1
ATOM 670 C CA . GLN A 1 81 ? 15.070 4.615 22.247 1.00 62.81 81 GLN A CA 1
ATOM 671 C C . GLN A 1 81 ? 13.654 4.052 22.011 1.00 62.81 81 GLN A C 1
ATOM 673 O O . GLN A 1 81 ? 13.513 2.857 21.761 1.00 62.81 81 GLN A O 1
ATOM 678 N N . PHE A 1 82 ? 12.605 4.880 22.051 1.00 64.25 82 PHE A N 1
ATOM 679 C CA . PHE A 1 82 ? 11.220 4.453 21.861 1.00 64.25 82 PHE A CA 1
ATOM 680 C C . PHE A 1 82 ? 10.823 4.519 20.379 1.00 64.25 82 PHE A C 1
ATOM 682 O O . PHE A 1 82 ? 10.186 5.457 19.906 1.00 64.25 82 PHE A O 1
ATOM 689 N N . GLY A 1 83 ? 11.239 3.510 19.616 1.00 64.50 83 GLY A N 1
ATOM 690 C CA . GLY A 1 83 ? 10.963 3.401 18.183 1.00 64.50 83 GLY A CA 1
ATOM 691 C C . GLY A 1 83 ? 9.587 2.809 17.869 1.00 64.50 83 GLY A C 1
ATOM 692 O O . GLY A 1 83 ? 9.517 1.734 17.272 1.00 64.50 83 GLY A O 1
ATOM 693 N N . ALA A 1 84 ? 8.491 3.475 18.247 1.00 69.75 84 ALA A N 1
ATOM 694 C CA . ALA A 1 84 ? 7.160 3.028 17.833 1.00 69.75 84 ALA A CA 1
ATOM 695 C C . ALA A 1 84 ? 7.039 3.072 16.301 1.00 69.75 84 ALA A C 1
ATOM 697 O O . ALA A 1 84 ? 7.304 4.088 15.653 1.00 69.75 84 ALA A O 1
ATOM 698 N N . ALA A 1 85 ? 6.651 1.952 15.691 1.00 77.31 85 ALA A N 1
ATOM 699 C CA . ALA A 1 85 ? 6.603 1.860 14.240 1.00 77.31 85 ALA A CA 1
ATOM 700 C C . ALA A 1 85 ? 5.449 2.717 13.695 1.00 77.31 85 ALA A C 1
ATOM 702 O O . ALA A 1 85 ? 4.286 2.368 13.886 1.00 77.31 85 ALA A O 1
ATOM 703 N N . LYS A 1 86 ? 5.759 3.792 12.953 1.00 82.00 86 LYS A N 1
ATOM 704 C CA . LYS A 1 86 ? 4.764 4.733 12.389 1.00 82.00 86 LYS A CA 1
ATOM 705 C C . LYS A 1 86 ? 3.603 4.059 11.652 1.00 82.00 86 LYS A C 1
ATOM 707 O O . LYS A 1 86 ? 2.480 4.545 11.697 1.00 82.00 86 LYS A O 1
ATOM 712 N N . ARG A 1 87 ? 3.862 2.904 11.030 1.00 81.81 87 ARG A N 1
ATOM 713 C CA . ARG A 1 87 ? 2.861 2.056 10.357 1.00 81.81 87 ARG A CA 1
ATOM 714 C C . ARG A 1 87 ? 1.692 1.606 11.247 1.00 81.81 87 ARG A C 1
ATOM 716 O O . ARG A 1 87 ? 0.687 1.162 10.715 1.00 81.81 87 ARG A O 1
ATOM 723 N N . LEU A 1 88 ? 1.840 1.645 12.574 1.00 84.69 88 LEU A N 1
ATOM 724 C CA . LEU A 1 88 ? 0.768 1.298 13.511 1.00 84.69 88 LEU A CA 1
ATOM 725 C C . LEU A 1 88 ? -0.283 2.403 13.608 1.00 84.69 88 LEU A C 1
ATOM 727 O O . LEU A 1 88 ? -1.455 2.102 13.806 1.00 84.69 88 LEU A O 1
ATOM 731 N N . PHE A 1 89 ? 0.142 3.656 13.446 1.00 86.56 89 PHE A N 1
ATOM 732 C CA . PHE A 1 89 ? -0.716 4.830 13.561 1.00 86.56 89 PHE A CA 1
ATOM 733 C C . PHE A 1 89 ? -1.162 5.328 12.190 1.00 86.56 89 PHE A C 1
ATOM 735 O O . PHE A 1 89 ? -2.305 5.739 12.046 1.00 86.56 89 PHE A O 1
ATOM 742 N N . TYR A 1 90 ? -0.275 5.265 11.192 1.00 88.94 90 TYR A N 1
ATOM 743 C CA . TYR A 1 90 ? -0.471 5.882 9.884 1.00 88.94 90 TYR A CA 1
ATOM 744 C C . TYR A 1 90 ? -0.725 4.870 8.753 1.00 88.94 90 TYR A C 1
ATOM 746 O O . TYR A 1 90 ? -0.079 3.819 8.712 1.00 88.94 90 TYR A O 1
ATOM 754 N N . PRO A 1 91 ? -1.564 5.235 7.764 1.00 89.81 91 PRO A N 1
ATOM 755 C CA . PRO A 1 91 ? -2.427 6.421 7.770 1.00 89.81 91 PRO A CA 1
ATOM 756 C C . PRO A 1 91 ? -3.530 6.283 8.829 1.00 89.81 91 PRO A C 1
ATOM 758 O O . PRO A 1 91 ? -3.890 5.167 9.208 1.00 89.81 91 PRO A O 1
ATOM 761 N N . PHE A 1 92 ? -4.041 7.412 9.319 1.00 92.25 92 PHE A N 1
ATOM 762 C CA . PHE A 1 92 ? -5.159 7.383 10.256 1.00 92.25 92 PHE A CA 1
ATOM 763 C C . PHE A 1 92 ? -6.390 6.744 9.603 1.00 92.25 92 PHE A C 1
ATOM 765 O O . PHE A 1 92 ? -6.574 6.899 8.386 1.00 92.25 92 PHE A O 1
ATOM 772 N N . PRO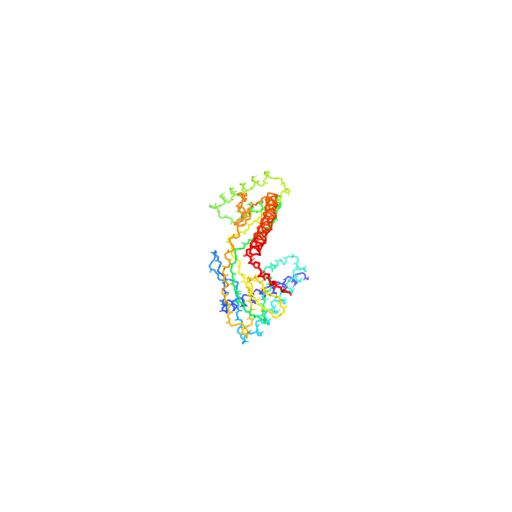 A 1 93 ? -7.231 6.050 10.390 1.00 93.25 93 PRO A N 1
ATOM 773 C CA . PRO A 1 93 ? -8.628 5.857 10.031 1.00 93.25 93 PRO A CA 1
ATOM 774 C C . PRO A 1 93 ? -9.229 7.170 9.515 1.00 93.25 93 PRO A C 1
ATOM 776 O O . PRO A 1 93 ? -8.935 8.240 10.050 1.00 93.25 93 PRO A O 1
ATOM 779 N N . LYS A 1 94 ? -10.053 7.104 8.472 1.00 88.44 94 LYS A N 1
ATOM 780 C CA . LYS A 1 94 ? -10.776 8.272 7.960 1.00 88.44 94 LYS A CA 1
ATOM 781 C C . LYS A 1 94 ? -12.266 7.997 7.993 1.00 88.44 94 LYS A C 1
ATOM 783 O O . LYS A 1 94 ? -12.683 6.982 7.438 1.00 88.44 94 LYS A O 1
ATOM 788 N N . LEU A 1 95 ? -13.013 8.920 8.589 1.00 95.19 95 LEU A N 1
ATOM 789 C CA . LEU A 1 95 ? -14.455 9.032 8.429 1.00 95.19 95 LEU A CA 1
ATOM 790 C C . LEU A 1 95 ? -14.730 9.931 7.225 1.00 95.19 95 LEU A C 1
ATOM 792 O O . LEU A 1 95 ? -14.237 11.055 7.158 1.00 95.19 95 LEU A O 1
ATOM 796 N N . ILE A 1 96 ? -15.432 9.390 6.240 1.00 95.25 96 ILE A N 1
ATOM 797 C CA . ILE A 1 96 ? -15.735 10.033 4.969 1.00 95.25 96 ILE A CA 1
ATOM 798 C C . ILE A 1 96 ? -17.223 10.372 4.986 1.00 95.25 96 ILE A C 1
ATOM 800 O O . ILE A 1 96 ? -18.066 9.476 5.037 1.00 95.25 96 ILE A O 1
ATOM 804 N N . THR A 1 97 ? -17.511 11.668 4.946 1.00 94.56 97 THR A N 1
ATOM 805 C CA . THR A 1 97 ? -18.854 12.247 4.864 1.00 94.56 97 THR A CA 1
ATOM 806 C C . THR A 1 97 ? -19.088 12.853 3.481 1.00 94.56 97 THR A C 1
ATOM 808 O O . THR A 1 97 ? -18.154 13.029 2.691 1.00 94.56 97 THR A O 1
ATOM 811 N N . ASN A 1 98 ? -20.343 13.161 3.188 1.00 93.94 98 ASN A N 1
ATOM 812 C CA . ASN A 1 98 ? -20.891 13.565 1.899 1.00 93.94 98 ASN A CA 1
ATOM 813 C C . ASN A 1 98 ? -20.442 12.676 0.730 1.00 93.94 98 ASN A C 1
ATOM 815 O O . ASN A 1 98 ? -20.140 13.174 -0.358 1.00 93.94 98 ASN A O 1
ATOM 819 N N . ALA A 1 99 ? -20.351 11.363 0.950 1.00 95.50 99 ALA A N 1
ATOM 820 C CA . ALA A 1 99 ? -19.899 10.424 -0.072 1.00 95.50 99 ALA A CA 1
ATOM 821 C C . ALA A 1 99 ? -21.071 9.829 -0.856 1.00 95.50 99 ALA A C 1
ATOM 823 O O . ALA A 1 99 ? -22.077 9.409 -0.296 1.00 95.50 99 ALA A O 1
ATOM 824 N N . SER A 1 100 ? -20.901 9.711 -2.168 1.00 93.81 100 SER A N 1
ATOM 825 C CA . SER A 1 100 ? -21.832 9.018 -3.061 1.00 93.81 100 SER A CA 1
ATOM 826 C C . SER A 1 100 ? -21.082 8.100 -4.027 1.00 93.81 100 SER A C 1
ATOM 828 O O . SER A 1 100 ? -19.854 8.169 -4.155 1.00 93.81 100 SER A O 1
ATOM 830 N N . ASN A 1 101 ? -21.814 7.193 -4.685 1.00 92.88 101 ASN A N 1
ATOM 831 C CA . ASN A 1 101 ? -21.276 6.279 -5.702 1.00 92.88 101 ASN A CA 1
ATOM 832 C C . ASN A 1 101 ? -20.034 5.493 -5.231 1.00 92.88 101 ASN A C 1
ATOM 834 O O . ASN A 1 101 ? -19.046 5.330 -5.961 1.00 92.88 101 ASN A O 1
ATOM 838 N N . VAL A 1 102 ? -20.082 5.011 -3.983 1.00 96.25 102 VAL A N 1
ATOM 839 C CA . VAL A 1 102 ? -18.967 4.303 -3.353 1.00 96.25 102 VAL A CA 1
ATOM 840 C C . VAL A 1 102 ? -18.802 2.925 -3.982 1.00 96.25 102 VAL A C 1
ATOM 842 O O . VAL A 1 102 ? -19.690 2.072 -3.935 1.00 96.25 102 VAL A O 1
ATOM 845 N N . THR A 1 103 ? -17.621 2.679 -4.543 1.00 95.56 103 THR A N 1
ATOM 846 C CA . THR A 1 103 ? -17.231 1.349 -5.006 1.00 95.56 103 THR A CA 1
ATOM 847 C C . THR A 1 103 ? -15.890 0.927 -4.442 1.00 95.56 103 THR A C 1
ATOM 849 O O . THR A 1 103 ? -15.040 1.768 -4.153 1.00 95.56 103 THR A O 1
ATOM 852 N N . TYR A 1 104 ? -15.645 -0.376 -4.385 1.00 95.06 104 TYR A N 1
ATOM 853 C CA . TYR A 1 104 ? -14.350 -0.942 -4.026 1.00 95.06 104 TYR A CA 1
ATOM 854 C C . TYR A 1 104 ? -13.778 -1.796 -5.152 1.00 95.06 104 TYR A C 1
ATOM 856 O O . TYR A 1 104 ? -14.505 -2.315 -5.993 1.00 95.06 104 TYR A O 1
ATOM 864 N N . TYR A 1 105 ? -12.461 -1.954 -5.168 1.00 92.38 105 TYR A N 1
ATOM 865 C CA . TYR A 1 105 ? -11.778 -2.908 -6.036 1.00 92.38 105 TYR A CA 1
ATOM 866 C C . TYR A 1 105 ? -10.422 -3.288 -5.452 1.00 92.38 105 TYR A C 1
ATOM 868 O O . TYR A 1 105 ? -9.855 -2.586 -4.611 1.00 92.38 105 TYR A O 1
ATOM 876 N N . THR A 1 106 ? -9.886 -4.411 -5.916 1.00 89.50 106 THR A N 1
ATOM 877 C CA . THR A 1 106 ? -8.543 -4.869 -5.569 1.00 89.50 106 THR A CA 1
ATOM 878 C C . THR A 1 106 ? -7.628 -4.764 -6.778 1.00 89.50 106 THR A C 1
ATOM 880 O O . THR A 1 106 ? -7.994 -5.167 -7.881 1.00 89.50 106 THR A O 1
ATOM 883 N N . ASN A 1 107 ? -6.429 -4.229 -6.560 1.00 86.50 107 ASN A N 1
ATOM 884 C CA . ASN A 1 107 ? -5.383 -4.153 -7.575 1.00 86.50 107 ASN A CA 1
ATOM 885 C C . ASN A 1 107 ? -4.133 -4.870 -7.085 1.00 86.50 107 ASN A C 1
ATOM 887 O O . ASN A 1 107 ? -3.793 -4.776 -5.904 1.00 86.50 107 ASN A O 1
ATOM 891 N N . GLU A 1 108 ? -3.415 -5.518 -8.001 1.00 84.81 108 GLU A N 1
ATOM 892 C CA . GLU A 1 108 ? -2.084 -6.025 -7.688 1.00 84.81 108 GLU A CA 1
ATOM 893 C C . GLU A 1 108 ? -1.179 -4.848 -7.312 1.00 84.81 108 GLU A C 1
ATOM 895 O O . GLU A 1 108 ? -1.042 -3.861 -8.042 1.00 84.81 108 GLU A O 1
ATOM 900 N N . ALA A 1 109 ? -0.579 -4.952 -6.135 1.00 83.38 109 ALA A N 1
ATOM 901 C CA . ALA A 1 109 ? 0.293 -3.946 -5.583 1.00 83.38 109 ALA A CA 1
ATOM 902 C C . ALA A 1 109 ? 1.753 -4.374 -5.711 1.00 83.38 109 ALA A C 1
ATOM 904 O O . ALA A 1 109 ? 2.112 -5.554 -5.726 1.00 83.38 109 ALA A O 1
ATOM 905 N N . SER A 1 110 ? 2.629 -3.376 -5.778 1.00 87.00 110 SER A N 1
ATOM 906 C CA . SER A 1 110 ? 4.062 -3.610 -5.696 1.00 87.00 110 SER A CA 1
ATOM 907 C C . SER A 1 110 ? 4.709 -2.597 -4.770 1.00 87.00 110 SER A C 1
ATOM 909 O O . SER A 1 110 ? 4.356 -1.420 -4.774 1.00 87.00 110 SER A O 1
ATOM 911 N N . ALA A 1 111 ? 5.643 -3.073 -3.951 1.00 87.50 111 ALA A N 1
ATOM 912 C CA . ALA A 1 111 ? 6.468 -2.221 -3.103 1.00 87.50 111 ALA A CA 1
ATOM 913 C C . ALA A 1 111 ? 7.904 -2.296 -3.595 1.00 87.50 111 ALA A C 1
ATOM 915 O O . ALA A 1 111 ? 8.383 -3.370 -3.957 1.00 87.50 111 ALA A O 1
ATOM 916 N N . GLN A 1 112 ? 8.585 -1.158 -3.579 1.00 90.69 112 GLN A N 1
ATOM 917 C CA . GLN A 1 112 ? 9.967 -1.046 -4.006 1.00 90.69 112 GLN A CA 1
ATOM 918 C C . GLN A 1 112 ? 10.799 -0.405 -2.899 1.00 90.69 112 GLN A C 1
ATOM 920 O O . GLN A 1 112 ? 10.392 0.590 -2.302 1.00 90.69 112 GLN A O 1
ATOM 925 N N . GLN A 1 113 ? 11.978 -0.965 -2.652 1.00 92.88 113 GLN A N 1
ATOM 926 C CA . GLN A 1 113 ? 13.018 -0.357 -1.828 1.00 92.88 113 GLN A CA 1
ATOM 927 C C . GLN A 1 113 ? 14.331 -0.356 -2.601 1.00 92.88 113 GLN A C 1
ATOM 929 O O . GLN A 1 113 ? 14.654 -1.333 -3.275 1.00 92.88 113 GLN A O 1
ATOM 934 N N . THR A 1 114 ? 15.089 0.728 -2.495 1.00 94.88 114 THR A N 1
ATOM 935 C CA . THR A 1 114 ? 16.435 0.825 -3.060 1.00 94.88 114 THR A CA 1
ATOM 936 C C . THR A 1 114 ? 17.477 0.632 -1.971 1.00 94.88 114 THR A C 1
ATOM 938 O O . THR A 1 114 ? 17.292 1.059 -0.828 1.00 94.88 114 THR A O 1
ATOM 941 N N . ARG A 1 115 ? 18.566 -0.058 -2.306 1.00 94.69 115 ARG A N 1
ATOM 942 C CA . ARG A 1 115 ? 19.690 -0.320 -1.396 1.00 94.69 115 ARG A CA 1
ATOM 943 C C . ARG A 1 115 ? 20.982 -0.360 -2.192 1.00 94.69 115 ARG A C 1
ATOM 945 O O . ARG A 1 115 ? 20.972 -0.827 -3.319 1.00 94.69 115 ARG A O 1
ATOM 952 N N . THR A 1 116 ? 22.093 0.077 -1.617 1.00 97.38 116 THR A N 1
ATOM 953 C CA . THR A 1 116 ? 23.409 -0.151 -2.230 1.00 97.38 116 THR A CA 1
ATOM 954 C C . THR A 1 116 ? 23.911 -1.557 -1.913 1.00 97.38 116 THR A C 1
ATOM 956 O O . THR A 1 116 ? 23.556 -2.123 -0.872 1.00 97.38 116 THR A O 1
ATOM 959 N N . VAL A 1 117 ? 24.777 -2.110 -2.764 1.00 96.81 117 VAL A N 1
ATOM 960 C CA . VAL A 1 117 ? 25.468 -3.389 -2.513 1.00 96.81 117 VAL A CA 1
ATOM 961 C C . VAL A 1 117 ? 26.201 -3.360 -1.169 1.00 96.81 117 VAL A C 1
ATOM 963 O O . VAL A 1 117 ? 26.068 -4.282 -0.364 1.00 96.81 117 VAL A O 1
ATOM 966 N N . LYS A 1 118 ? 26.882 -2.254 -0.848 1.00 96.88 118 LYS A N 1
ATOM 967 C CA . LYS A 1 118 ? 27.538 -2.046 0.452 1.00 96.88 118 LYS A CA 1
ATOM 968 C C . LYS A 1 118 ? 26.573 -2.184 1.633 1.00 96.88 118 LYS A C 1
ATOM 970 O O . LYS A 1 118 ? 26.911 -2.807 2.641 1.00 96.88 118 LYS A O 1
ATOM 975 N N . ALA A 1 119 ? 25.374 -1.609 1.534 1.00 95.38 119 ALA A N 1
ATOM 976 C CA . ALA A 1 119 ? 24.353 -1.748 2.569 1.00 95.38 119 ALA A CA 1
ATOM 977 C C . ALA A 1 119 ? 23.804 -3.184 2.635 1.00 95.38 119 ALA A C 1
ATOM 979 O O . ALA A 1 119 ? 23.613 -3.710 3.732 1.00 95.38 119 ALA A O 1
ATOM 980 N N . ALA A 1 120 ? 23.603 -3.830 1.485 1.00 95.94 120 ALA A N 1
ATOM 981 C CA . ALA A 1 120 ? 23.139 -5.212 1.387 1.00 95.94 120 ALA A CA 1
ATOM 982 C C . ALA A 1 120 ? 24.122 -6.197 2.047 1.00 95.94 120 ALA A C 1
ATOM 984 O O . ALA A 1 120 ? 23.713 -6.999 2.883 1.00 95.94 120 ALA A O 1
ATOM 985 N N . LEU A 1 121 ? 25.429 -6.070 1.791 1.00 96.19 121 LEU A N 1
ATOM 986 C CA . LEU A 1 121 ? 26.473 -6.896 2.419 1.00 96.19 121 LEU A CA 1
ATOM 987 C C . LEU A 1 121 ? 26.528 -6.733 3.950 1.00 96.19 121 LEU A C 1
ATOM 989 O O . LEU A 1 121 ? 26.734 -7.705 4.688 1.00 96.19 121 LEU A O 1
ATOM 993 N N . ARG A 1 122 ? 26.298 -5.512 4.457 1.00 95.38 122 ARG A N 1
ATOM 994 C CA . ARG A 1 122 ? 26.175 -5.268 5.906 1.00 95.38 122 ARG A CA 1
ATOM 995 C C . ARG A 1 122 ? 24.967 -5.996 6.492 1.00 95.38 122 ARG A C 1
ATOM 997 O O . ARG A 1 122 ? 25.096 -6.641 7.529 1.00 95.38 122 ARG A O 1
ATOM 1004 N N . GLN A 1 123 ? 23.816 -5.933 5.823 1.00 94.12 123 GLN A N 1
ATOM 1005 C CA . GLN A 1 123 ? 22.612 -6.653 6.250 1.00 94.12 123 GLN A CA 1
ATOM 1006 C C . GLN A 1 123 ? 22.798 -8.165 6.210 1.00 94.12 123 GLN A C 1
ATOM 1008 O O . GLN A 1 123 ? 22.388 -8.841 7.147 1.00 94.12 123 GLN A O 1
ATOM 1013 N N . LEU A 1 124 ? 23.469 -8.681 5.184 1.00 95.00 124 LEU A N 1
ATOM 1014 C CA . LEU A 1 124 ? 23.778 -10.100 5.057 1.00 95.00 124 LEU A CA 1
ATOM 1015 C C . LEU A 1 124 ? 24.624 -10.588 6.237 1.00 95.00 124 LEU A C 1
ATOM 1017 O O . LEU A 1 124 ? 24.344 -11.630 6.818 1.00 95.00 124 LEU A O 1
ATOM 1021 N N . THR A 1 125 ? 25.603 -9.793 6.670 1.00 94.12 125 THR A N 1
ATOM 1022 C CA . THR A 1 125 ? 26.419 -10.117 7.852 1.00 94.12 125 THR A CA 1
ATOM 1023 C C . THR A 1 125 ? 25.571 -10.212 9.127 1.00 94.12 125 THR A C 1
ATOM 1025 O O . THR A 1 125 ? 25.778 -11.109 9.947 1.00 94.12 125 THR A O 1
ATOM 1028 N N . VAL A 1 126 ? 24.582 -9.327 9.284 1.00 93.31 126 VAL A N 1
ATOM 1029 C CA . VAL A 1 126 ? 23.612 -9.391 10.391 1.00 93.31 126 VAL A CA 1
ATOM 1030 C C . VAL A 1 126 ? 22.704 -10.616 10.259 1.00 93.31 126 VAL A C 1
ATOM 1032 O O . VAL A 1 126 ? 22.472 -11.301 11.252 1.00 93.31 126 VAL A O 1
ATOM 1035 N N . ALA A 1 127 ? 22.237 -10.932 9.049 1.00 91.56 127 ALA A N 1
ATOM 1036 C CA . ALA A 1 127 ? 21.392 -12.093 8.779 1.00 91.56 127 ALA A CA 1
ATOM 1037 C C . ALA A 1 127 ? 22.112 -13.412 9.094 1.00 91.56 127 ALA A C 1
ATOM 1039 O O . ALA A 1 127 ? 21.535 -14.265 9.758 1.00 91.56 127 ALA A O 1
ATOM 1040 N N . VAL A 1 128 ? 23.389 -13.549 8.718 1.00 92.69 128 VAL A N 1
ATOM 1041 C CA . VAL A 1 128 ? 24.219 -14.722 9.049 1.00 92.69 128 VAL A CA 1
ATOM 1042 C C . VAL A 1 128 ? 24.376 -14.879 10.560 1.00 92.69 128 VAL A C 1
ATOM 1044 O O . VAL A 1 128 ? 24.234 -15.983 11.084 1.00 92.69 128 VAL A O 1
ATOM 1047 N N . ARG A 1 129 ? 24.645 -13.781 11.280 1.00 93.06 129 ARG A N 1
ATOM 1048 C CA . ARG A 1 129 ? 24.737 -13.817 12.746 1.00 93.06 129 ARG A CA 1
ATOM 1049 C C . ARG A 1 129 ? 23.409 -14.249 13.367 1.00 93.06 129 ARG A C 1
ATOM 1051 O O . ARG A 1 129 ? 23.405 -15.150 14.193 1.00 93.06 129 ARG A O 1
ATOM 1058 N N . SER A 1 130 ? 22.306 -13.641 12.933 1.00 91.00 130 SER A N 1
ATOM 1059 C CA . SER A 1 130 ? 20.955 -13.967 13.400 1.00 91.00 130 SER A CA 1
ATOM 1060 C C . SER A 1 130 ? 20.598 -15.432 13.134 1.00 91.00 130 SER A C 1
ATOM 1062 O O . SER A 1 130 ? 20.104 -16.113 14.028 1.00 91.00 130 SER A O 1
ATOM 1064 N N . ALA A 1 131 ? 20.921 -15.946 11.942 1.00 90.56 131 ALA A N 1
ATOM 1065 C CA . ALA A 1 131 ? 20.666 -17.333 11.575 1.00 90.56 131 ALA A CA 1
ATOM 1066 C C . ALA A 1 131 ? 21.352 -18.303 12.544 1.00 90.56 131 ALA A C 1
ATOM 1068 O O . ALA A 1 131 ? 20.697 -19.181 13.090 1.00 90.56 131 ALA A O 1
ATOM 1069 N N . ARG A 1 132 ? 22.636 -18.079 12.848 1.00 91.88 132 ARG A N 1
ATOM 1070 C CA . ARG A 1 132 ? 23.394 -18.907 13.803 1.00 91.88 132 ARG A CA 1
ATOM 1071 C C . ARG A 1 132 ? 22.845 -18.875 15.230 1.00 91.88 132 ARG A C 1
ATOM 1073 O O . ARG A 1 132 ? 23.091 -19.810 15.979 1.00 91.88 132 ARG A O 1
ATOM 1080 N N . THR A 1 133 ? 22.161 -17.802 15.621 1.00 91.94 133 THR A N 1
ATOM 1081 C CA . THR A 1 133 ? 21.617 -17.648 16.979 1.00 91.94 133 THR A CA 1
ATOM 1082 C C . THR A 1 133 ? 20.196 -18.192 17.113 1.00 91.94 133 THR A C 1
ATOM 1084 O O . THR A 1 133 ? 19.837 -18.670 18.183 1.00 91.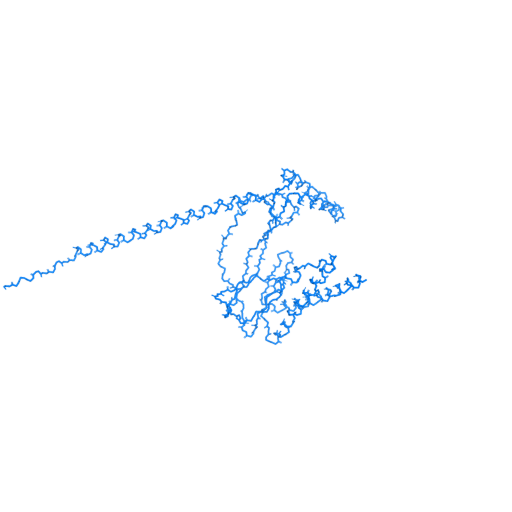94 133 THR A O 1
ATOM 1087 N N . HIS A 1 134 ? 19.378 -18.095 16.062 1.00 90.44 134 HIS A N 1
ATOM 1088 C CA . HIS A 1 134 ? 17.930 -18.299 16.171 1.00 90.44 134 HIS A CA 1
ATOM 1089 C C . HIS A 1 134 ? 17.362 -19.412 15.286 1.00 90.44 134 HIS A C 1
ATOM 1091 O O . HIS A 1 134 ? 16.204 -19.774 15.480 1.00 90.44 134 HIS A O 1
ATOM 1097 N N . GLN A 1 135 ? 18.117 -19.937 14.316 1.00 88.69 135 GLN A N 1
ATOM 1098 C CA . GLN A 1 135 ? 17.621 -21.025 13.470 1.00 88.69 135 GLN A CA 1
ATOM 1099 C C . GLN A 1 135 ? 17.835 -22.388 14.136 1.00 88.69 135 GLN A C 1
ATOM 1101 O O . GLN A 1 135 ? 18.900 -22.614 14.718 1.00 88.69 135 GLN A O 1
ATOM 1106 N N . PRO A 1 136 ? 16.868 -23.315 14.020 1.00 89.81 136 PRO A N 1
ATOM 1107 C CA . PRO A 1 136 ? 17.063 -24.701 14.424 1.00 89.81 136 PRO A CA 1
ATOM 1108 C C . PRO A 1 136 ? 18.259 -25.329 13.685 1.00 89.81 136 PRO A C 1
ATOM 1110 O O . PRO A 1 136 ? 18.440 -25.042 12.496 1.00 89.81 136 PRO A O 1
ATOM 1113 N N . PRO A 1 137 ? 19.043 -26.217 14.329 1.00 88.69 137 PRO A N 1
ATOM 1114 C CA . PRO A 1 137 ? 20.202 -26.862 13.702 1.00 88.69 137 PRO A CA 1
ATOM 1115 C C . PRO A 1 137 ? 19.884 -27.530 12.359 1.00 88.69 137 PRO A C 1
ATOM 1117 O O . PRO A 1 137 ? 20.667 -27.427 11.421 1.00 88.69 137 PRO A O 1
ATOM 1120 N N . GLU A 1 138 ? 18.698 -28.130 12.245 1.00 90.00 138 GLU A N 1
ATOM 1121 C CA . GLU A 1 138 ? 18.211 -28.834 11.051 1.00 90.00 138 GLU A CA 1
ATOM 1122 C C . GLU A 1 138 ? 18.044 -27.928 9.818 1.00 90.00 138 GLU A C 1
ATOM 1124 O O . GLU A 1 138 ? 18.169 -28.390 8.689 1.00 90.00 138 GLU A O 1
ATOM 1129 N N . GLN A 1 139 ? 17.769 -26.634 10.014 1.00 89.62 139 GLN A N 1
ATOM 1130 C CA . GLN A 1 139 ? 17.554 -25.666 8.926 1.00 89.62 139 GLN A CA 1
ATOM 1131 C C . GLN A 1 139 ? 18.758 -24.741 8.720 1.00 89.62 139 GLN A C 1
ATOM 1133 O O . GLN A 1 139 ? 18.871 -24.069 7.691 1.00 89.62 139 GLN A O 1
ATOM 1138 N N . LEU A 1 140 ? 19.663 -24.686 9.701 1.00 91.06 140 LEU A N 1
ATOM 1139 C CA . LEU A 1 140 ? 20.755 -23.724 9.742 1.00 91.06 140 LEU A CA 1
ATOM 1140 C C . LEU A 1 140 ? 21.685 -23.850 8.532 1.00 91.06 140 LEU A C 1
ATOM 1142 O O . LEU A 1 140 ? 22.033 -22.835 7.932 1.00 91.06 140 LEU A O 1
ATOM 1146 N N . GLU A 1 141 ? 22.069 -25.069 8.156 1.00 91.56 141 GLU A N 1
ATOM 1147 C CA . GLU A 1 141 ? 23.006 -25.299 7.051 1.00 91.56 141 GLU A CA 1
ATOM 1148 C C . GLU A 1 141 ? 22.439 -24.809 5.712 1.00 91.56 141 GLU A C 1
ATOM 1150 O O . GLU A 1 141 ? 23.090 -24.038 5.006 1.00 91.56 141 GLU A O 1
ATOM 1155 N N . GLN A 1 142 ? 21.181 -25.146 5.416 1.00 90.88 142 GLN A N 1
ATOM 1156 C CA . GLN A 1 142 ? 20.495 -24.700 4.202 1.00 90.88 142 GLN A CA 1
ATOM 1157 C C . GLN A 1 142 ? 20.345 -23.171 4.150 1.00 90.88 142 GLN A C 1
ATOM 1159 O O . GLN A 1 142 ? 20.528 -22.553 3.097 1.00 90.88 142 GLN A O 1
ATOM 1164 N N . VAL A 1 143 ? 20.018 -22.541 5.284 1.00 90.88 143 VAL A N 1
ATOM 1165 C CA . VAL A 1 143 ? 19.906 -21.078 5.376 1.00 90.88 143 VAL A CA 1
ATOM 1166 C C . VAL A 1 143 ? 21.268 -20.418 5.153 1.00 90.88 143 VAL A C 1
ATOM 1168 O O . VAL A 1 143 ? 21.359 -19.438 4.411 1.00 90.88 143 VAL A O 1
ATOM 1171 N N . LEU A 1 144 ? 22.332 -20.945 5.763 1.00 93.38 144 LEU A N 1
ATOM 1172 C CA . LEU A 1 144 ? 23.682 -20.404 5.610 1.00 93.38 144 LEU A CA 1
ATOM 1173 C C . LEU A 1 144 ? 24.220 -20.572 4.185 1.00 93.38 144 LEU A C 1
ATOM 1175 O O . LEU A 1 144 ? 24.824 -19.628 3.679 1.00 93.38 144 LEU A O 1
ATOM 1179 N N . ASP A 1 145 ? 23.965 -21.701 3.520 1.00 93.62 145 ASP A N 1
ATOM 1180 C CA . ASP A 1 145 ? 24.306 -21.900 2.103 1.00 93.62 145 ASP A CA 1
ATOM 1181 C C . ASP A 1 145 ? 23.639 -20.839 1.212 1.00 93.62 145 ASP A C 1
ATOM 1183 O O . ASP A 1 145 ? 24.305 -20.174 0.415 1.00 93.62 145 ASP A O 1
ATOM 1187 N N . GLY A 1 146 ? 22.340 -20.589 1.411 1.00 93.00 146 GLY A N 1
ATOM 1188 C CA . GLY A 1 146 ? 21.623 -19.532 0.695 1.00 93.00 146 GLY A CA 1
ATOM 1189 C C . GLY A 1 146 ? 22.225 -18.141 0.918 1.00 93.00 146 GLY A C 1
ATOM 1190 O O . GLY A 1 146 ? 22.442 -17.398 -0.038 1.00 93.00 146 GLY A O 1
ATOM 1191 N N . LEU A 1 147 ? 22.552 -17.798 2.168 1.00 94.69 147 LEU A N 1
ATOM 1192 C CA . LEU A 1 147 ? 23.180 -16.515 2.501 1.00 94.69 147 LEU A CA 1
ATOM 1193 C C . LEU A 1 147 ? 24.612 -16.391 1.953 1.00 94.69 147 LEU A C 1
ATOM 1195 O O . LEU A 1 147 ? 25.036 -15.289 1.608 1.00 94.69 147 LEU A O 1
ATOM 1199 N N . ASN A 1 148 ? 25.363 -17.488 1.855 1.00 94.62 148 ASN A N 1
ATOM 1200 C CA . ASN A 1 148 ? 26.700 -17.481 1.261 1.00 94.62 148 ASN A CA 1
ATOM 1201 C C . ASN A 1 148 ? 26.635 -17.261 -0.256 1.00 94.62 148 ASN A C 1
ATOM 1203 O O . ASN A 1 148 ? 27.358 -16.407 -0.767 1.00 94.62 148 ASN A O 1
ATOM 1207 N N . LYS A 1 149 ? 25.703 -17.919 -0.955 1.00 95.69 149 LYS A N 1
ATOM 1208 C CA . LYS A 1 149 ? 25.447 -17.675 -2.388 1.00 95.69 149 LYS A CA 1
ATOM 1209 C C . LYS A 1 149 ? 25.054 -16.223 -2.657 1.00 95.69 149 LYS A C 1
ATOM 1211 O O . LYS A 1 149 ? 25.598 -15.582 -3.554 1.00 95.69 149 LYS A O 1
ATOM 1216 N N . ASP A 1 150 ? 24.174 -15.662 -1.828 1.00 96.19 150 ASP A N 1
ATOM 1217 C CA . ASP A 1 150 ? 23.814 -14.244 -1.912 1.00 96.19 150 ASP A CA 1
ATOM 1218 C C . ASP A 1 150 ? 25.039 -13.331 -1.719 1.00 96.19 150 ASP A C 1
ATOM 1220 O O . ASP A 1 150 ? 25.177 -12.310 -2.397 1.00 96.19 150 ASP A O 1
ATOM 1224 N N . ARG A 1 151 ? 25.951 -13.693 -0.806 1.00 96.12 151 ARG A N 1
ATOM 1225 C CA . ARG A 1 151 ? 27.188 -12.944 -0.553 1.00 96.12 151 ARG A CA 1
ATOM 1226 C C . ARG A 1 151 ? 28.122 -12.979 -1.752 1.00 96.12 151 ARG A C 1
ATOM 1228 O O . ARG A 1 151 ? 28.701 -11.938 -2.051 1.00 96.12 151 ARG A O 1
ATOM 1235 N N . GLU A 1 152 ? 28.270 -14.117 -2.417 1.00 96.56 152 GLU A N 1
ATOM 1236 C CA . GLU A 1 152 ? 29.099 -14.245 -3.621 1.00 96.56 152 GLU A CA 1
ATOM 1237 C C . GLU A 1 152 ? 28.594 -13.316 -4.729 1.00 96.56 152 GLU A C 1
ATOM 1239 O O . GLU A 1 152 ? 29.356 -12.483 -5.221 1.00 96.56 152 GLU A O 1
AT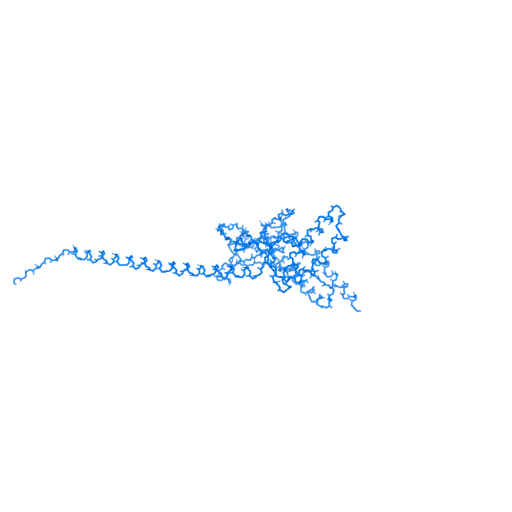OM 1244 N N . ILE A 1 153 ? 27.288 -13.360 -5.021 1.00 96.00 153 ILE A N 1
ATOM 1245 C CA . ILE A 1 153 ? 26.646 -12.499 -6.030 1.00 96.00 153 ILE A CA 1
ATOM 1246 C C . ILE A 1 153 ? 26.827 -11.017 -5.689 1.00 96.00 153 ILE A C 1
ATOM 1248 O O . ILE A 1 153 ? 27.146 -10.197 -6.546 1.00 96.00 153 ILE A O 1
ATOM 1252 N N . LEU A 1 154 ? 26.601 -10.636 -4.431 1.00 96.38 154 LEU A N 1
ATOM 1253 C CA . LEU A 1 154 ? 26.733 -9.239 -4.020 1.00 96.38 154 LEU A CA 1
ATOM 1254 C C . LEU A 1 154 ? 28.188 -8.765 -4.045 1.00 96.38 154 LEU A C 1
ATOM 1256 O O . LEU A 1 154 ? 28.440 -7.607 -4.361 1.00 96.38 154 LEU A O 1
ATOM 1260 N N . SER A 1 155 ? 29.140 -9.639 -3.720 1.00 95.88 155 SER A N 1
ATOM 1261 C CA . SER A 1 155 ? 30.566 -9.290 -3.687 1.00 95.88 155 SER A CA 1
ATOM 1262 C C . SER A 1 155 ? 31.178 -9.159 -5.082 1.00 95.88 155 SER A C 1
ATOM 1264 O O . SER A 1 155 ? 32.186 -8.472 -5.224 1.00 95.88 155 SER A O 1
ATOM 1266 N N . SER A 1 156 ? 30.573 -9.762 -6.113 1.00 96.62 156 SER A N 1
ATOM 1267 C CA . SER A 1 156 ? 30.998 -9.574 -7.506 1.00 96.62 156 SER A CA 1
ATOM 1268 C C . SER A 1 156 ? 30.551 -8.238 -8.110 1.00 96.62 156 SER A C 1
ATOM 1270 O O . SER A 1 156 ? 30.967 -7.894 -9.214 1.00 96.62 156 SER A O 1
ATOM 1272 N N . LEU A 1 157 ? 29.684 -7.488 -7.425 1.00 96.31 157 LEU A N 1
ATOM 1273 C CA . LEU A 1 157 ? 29.176 -6.196 -7.883 1.00 96.31 157 LEU A CA 1
ATOM 1274 C C . LEU A 1 157 ? 29.927 -5.033 -7.209 1.00 96.31 157 LEU A C 1
ATOM 1276 O O . LEU A 1 157 ? 30.283 -5.127 -6.031 1.00 96.31 157 LEU A O 1
ATOM 1280 N N . PRO A 1 158 ? 30.109 -3.884 -7.892 1.00 96.62 158 PRO A N 1
ATOM 1281 C CA . PRO A 1 158 ? 30.692 -2.699 -7.271 1.00 96.62 158 PRO A CA 1
ATOM 1282 C C . PRO A 1 158 ? 29.896 -2.253 -6.027 1.00 96.62 158 PRO A C 1
ATOM 1284 O O . PRO A 1 158 ? 28.663 -2.209 -6.097 1.00 96.62 158 PRO A O 1
ATOM 1287 N N . PRO A 1 159 ? 30.548 -1.846 -4.918 1.00 95.06 159 PRO A N 1
ATOM 1288 C CA . PRO A 1 159 ? 29.869 -1.541 -3.650 1.00 95.06 159 PRO A CA 1
ATOM 1289 C C . PRO A 1 159 ? 28.792 -0.449 -3.721 1.00 95.06 159 PRO A C 1
ATOM 1291 O O . PRO A 1 159 ? 27.809 -0.497 -2.976 1.00 95.06 159 PRO A O 1
ATOM 1294 N N . GLU A 1 160 ? 28.968 0.522 -4.617 1.00 96.06 160 GLU A N 1
ATOM 1295 C CA . GLU A 1 160 ? 28.050 1.651 -4.809 1.00 96.06 160 GLU A CA 1
ATOM 1296 C C . GLU A 1 160 ? 26.905 1.332 -5.788 1.00 96.06 160 GLU A C 1
ATOM 1298 O O . GLU A 1 160 ? 26.012 2.152 -5.992 1.00 96.06 160 GLU A O 1
ATOM 1303 N N . THR A 1 161 ? 26.883 0.124 -6.364 1.00 96.88 161 THR A N 1
ATOM 1304 C CA . THR A 1 161 ? 25.786 -0.323 -7.228 1.00 96.88 161 THR A CA 1
ATOM 1305 C C . THR A 1 161 ? 24.476 -0.304 -6.454 1.00 96.88 161 THR A C 1
ATOM 1307 O O . THR A 1 161 ? 24.368 -0.862 -5.357 1.00 96.88 161 THR A O 1
ATOM 1310 N N . VAL A 1 162 ? 23.461 0.328 -7.040 1.00 97.50 162 VAL A N 1
ATOM 1311 C CA . VAL A 1 162 ? 22.120 0.402 -6.465 1.00 97.50 162 VAL A CA 1
ATOM 1312 C C . VAL A 1 162 ? 21.299 -0.799 -6.928 1.00 97.50 162 VAL A C 1
ATOM 1314 O O . VAL A 1 162 ? 21.162 -1.078 -8.119 1.00 97.50 162 VAL A O 1
ATOM 1317 N N . LEU A 1 163 ? 20.731 -1.495 -5.953 1.00 97.19 163 LEU A N 1
ATOM 1318 C CA . LEU A 1 163 ? 19.803 -2.603 -6.093 1.00 97.19 163 LEU A CA 1
ATOM 1319 C C . LEU A 1 163 ? 18.376 -2.108 -5.865 1.00 97.19 163 LEU A C 1
ATOM 1321 O O . LEU A 1 163 ? 18.104 -1.319 -4.955 1.00 97.19 163 LEU A O 1
ATOM 1325 N N . ILE A 1 164 ? 17.449 -2.637 -6.653 1.00 96.00 164 ILE A N 1
ATOM 1326 C CA . ILE A 1 164 ? 16.010 -2.460 -6.504 1.00 96.00 164 ILE A CA 1
ATOM 1327 C C . ILE A 1 164 ? 15.428 -3.761 -5.952 1.00 96.00 164 ILE A C 1
ATOM 1329 O O . ILE A 1 164 ? 15.383 -4.767 -6.649 1.00 96.00 164 ILE A O 1
ATOM 1333 N N . CYS A 1 165 ? 14.934 -3.736 -4.718 1.00 94.88 165 CYS A N 1
ATOM 1334 C CA . CYS A 1 165 ? 14.182 -4.838 -4.122 1.00 94.88 165 CYS A CA 1
ATOM 1335 C C . CYS A 1 165 ? 12.688 -4.588 -4.338 1.00 94.88 165 CYS A C 1
ATOM 1337 O O . CYS A 1 165 ? 12.126 -3.655 -3.755 1.00 94.88 165 CYS A O 1
ATOM 1339 N N . ARG A 1 166 ? 12.042 -5.403 -5.173 1.00 92.38 166 ARG A N 1
ATOM 1340 C CA . ARG A 1 166 ? 10.623 -5.273 -5.513 1.00 92.38 166 ARG A CA 1
ATOM 1341 C C . ARG A 1 166 ? 9.827 -6.447 -4.953 1.00 92.38 166 ARG A C 1
ATOM 1343 O O . ARG A 1 166 ? 10.059 -7.591 -5.331 1.00 92.38 166 ARG A O 1
ATOM 1350 N N . ARG A 1 167 ? 8.846 -6.163 -4.100 1.00 89.81 167 ARG A N 1
ATOM 1351 C CA . ARG A 1 167 ? 7.862 -7.141 -3.614 1.00 89.81 167 ARG A CA 1
ATOM 1352 C C . ARG A 1 167 ? 6.592 -7.049 -4.454 1.00 89.81 167 ARG A C 1
ATOM 1354 O O . ARG A 1 167 ? 6.078 -5.945 -4.644 1.00 89.81 167 ARG A O 1
ATOM 1361 N N . THR A 1 168 ? 6.092 -8.189 -4.919 1.00 86.31 168 THR A N 1
ATOM 1362 C CA . THR A 1 168 ? 4.867 -8.339 -5.734 1.00 86.31 168 THR A CA 1
ATOM 1363 C C . THR A 1 168 ? 4.018 -9.497 -5.206 1.00 86.31 168 THR A C 1
ATOM 1365 O O . THR A 1 168 ? 4.370 -10.085 -4.182 1.00 86.31 168 THR A O 1
ATOM 1368 N N . GLY A 1 169 ? 2.912 -9.834 -5.878 1.00 79.31 169 GLY A N 1
ATOM 1369 C CA . GLY A 1 169 ? 2.076 -10.981 -5.502 1.00 79.31 169 GLY A CA 1
ATOM 1370 C C . GLY A 1 169 ? 1.179 -10.728 -4.288 1.00 79.31 169 GLY A C 1
ATOM 1371 O O . GLY A 1 169 ? 0.754 -11.668 -3.624 1.00 79.31 169 GLY A O 1
ATOM 1372 N N . TYR A 1 170 ? 0.905 -9.462 -3.977 1.00 81.25 170 TYR A N 1
ATOM 1373 C CA . TYR A 1 170 ? -0.099 -9.077 -2.993 1.00 81.25 170 TYR A CA 1
ATOM 1374 C C . TYR A 1 170 ? -1.025 -8.028 -3.597 1.00 81.25 170 TYR A C 1
ATOM 1376 O O . TYR A 1 170 ? -0.619 -7.244 -4.453 1.00 81.25 170 TYR A O 1
ATOM 1384 N N . ASN A 1 171 ? -2.272 -8.014 -3.140 1.00 85.12 171 ASN A N 1
ATOM 1385 C CA . ASN A 1 171 ? -3.263 -7.052 -3.598 1.00 85.12 171 ASN A CA 1
ATOM 1386 C C . ASN A 1 171 ? -3.393 -5.907 -2.594 1.00 85.12 171 ASN A C 1
ATOM 1388 O O . ASN A 1 171 ? -3.245 -6.099 -1.383 1.00 85.12 171 ASN A O 1
ATOM 1392 N N . ASP A 1 172 ? -3.713 -4.721 -3.087 1.00 88.31 172 ASP A N 1
ATOM 1393 C CA . ASP A 1 172 ? -4.216 -3.623 -2.277 1.00 88.31 172 ASP A CA 1
ATOM 1394 C C . ASP A 1 172 ? -5.705 -3.410 -2.537 1.00 88.31 172 ASP A C 1
ATOM 1396 O O . ASP A 1 172 ? -6.174 -3.514 -3.671 1.00 88.31 172 ASP A O 1
ATOM 1400 N N . LEU A 1 173 ? -6.434 -3.119 -1.461 1.00 91.56 173 LEU A N 1
ATOM 1401 C CA . LEU A 1 173 ? -7.836 -2.734 -1.497 1.00 91.56 173 LEU A CA 1
ATOM 1402 C C . LEU A 1 173 ? -7.933 -1.220 -1.691 1.00 91.56 173 LEU A C 1
ATOM 1404 O O . LEU A 1 173 ? -7.256 -0.447 -1.007 1.00 91.56 173 LEU A O 1
ATOM 1408 N N . TYR A 1 174 ? -8.781 -0.807 -2.620 1.00 92.88 174 TYR A N 1
ATOM 1409 C CA . TYR A 1 174 ? -9.073 0.587 -2.914 1.00 92.88 174 TYR A CA 1
ATOM 1410 C C . TYR A 1 174 ? -10.572 0.825 -2.807 1.00 92.88 174 TYR A C 1
ATOM 1412 O O . TYR A 1 174 ? -11.369 -0.041 -3.169 1.00 92.88 174 TYR A O 1
ATOM 1420 N N . CYS A 1 175 ? -10.935 2.018 -2.354 1.00 93.81 175 CYS A N 1
ATOM 1421 C CA . CYS A 1 175 ? -12.273 2.563 -2.485 1.00 93.81 175 CYS A CA 1
ATOM 1422 C C . CYS A 1 175 ? -12.236 3.783 -3.404 1.00 93.81 175 CYS A C 1
ATOM 1424 O O . CYS A 1 175 ? -11.245 4.518 -3.472 1.00 93.81 175 CYS A O 1
ATOM 1426 N N . SER A 1 176 ? -13.325 3.989 -4.125 1.00 94.44 176 SER A N 1
ATOM 1427 C CA . SER A 1 176 ? -13.509 5.142 -4.986 1.00 94.44 176 SER A CA 1
ATOM 1428 C C . SER A 1 176 ? -14.922 5.671 -4.848 1.00 94.44 176 SER A C 1
ATOM 1430 O O . SER A 1 176 ? -15.867 4.891 -4.933 1.00 94.44 176 SER A O 1
ATOM 1432 N N . TYR A 1 177 ? -15.048 6.973 -4.646 1.00 95.00 177 TYR A N 1
ATOM 1433 C CA . TYR A 1 177 ? -16.293 7.638 -4.277 1.00 95.00 177 TYR A CA 1
ATOM 1434 C C . TYR A 1 177 ? -16.305 9.071 -4.815 1.00 95.00 177 TYR A C 1
ATOM 1436 O O . TYR A 1 177 ? -15.275 9.591 -5.251 1.00 95.00 177 TYR A O 1
ATOM 1444 N N . GLU A 1 178 ? -17.472 9.695 -4.804 1.00 94.94 178 GLU A N 1
ATOM 1445 C CA . GLU A 1 178 ? -17.684 11.080 -5.218 1.00 94.94 178 GLU A CA 1
ATOM 1446 C C . GLU A 1 178 ? -18.094 11.912 -4.006 1.00 94.94 178 GLU A C 1
ATOM 1448 O O . GLU A 1 178 ? -18.832 11.433 -3.146 1.00 94.94 178 GLU A O 1
ATOM 1453 N N . THR A 1 179 ? -17.601 13.146 -3.935 1.00 93.25 179 THR A N 1
ATOM 1454 C CA . THR A 1 179 ? -17.953 14.125 -2.899 1.00 93.25 179 THR A CA 1
ATOM 1455 C C . THR A 1 179 ? -18.255 15.466 -3.561 1.00 93.25 179 THR A C 1
ATOM 1457 O O . THR A 1 179 ? -17.582 15.783 -4.545 1.00 93.25 179 THR A O 1
ATOM 1460 N N . PRO A 1 180 ? -19.165 16.294 -3.017 1.00 89.88 180 PRO A N 1
ATOM 1461 C CA . PRO A 1 180 ? -19.481 17.615 -3.569 1.00 89.88 180 PRO A CA 1
ATOM 1462 C C . PRO A 1 180 ? -18.253 18.515 -3.770 1.00 89.88 180 PRO A C 1
ATOM 1464 O O . PRO A 1 180 ? -18.178 19.256 -4.746 1.00 89.88 180 PRO A O 1
ATOM 1467 N N . ASP A 1 181 ? -17.263 18.401 -2.882 1.00 87.88 181 ASP A N 1
ATOM 1468 C CA . ASP A 1 181 ? -16.057 19.239 -2.891 1.00 87.88 181 ASP A CA 1
ATOM 1469 C C . ASP A 1 181 ? -15.000 18.805 -3.921 1.00 87.88 181 ASP A C 1
ATOM 1471 O O . ASP A 1 181 ? -14.000 19.497 -4.129 1.00 87.88 181 ASP A O 1
ATOM 1475 N N . ALA A 1 182 ? -15.177 17.645 -4.559 1.00 86.75 182 ALA A N 1
ATOM 1476 C CA . ALA A 1 182 ? -14.223 17.105 -5.518 1.00 86.75 182 ALA A CA 1
ATOM 1477 C C . ALA A 1 182 ? -14.769 17.239 -6.942 1.00 86.75 182 ALA A C 1
ATOM 1479 O O . ALA A 1 182 ? -15.861 16.778 -7.252 1.00 86.75 182 ALA A O 1
ATOM 1480 N N . SER A 1 183 ? -13.961 17.779 -7.859 1.00 82.38 183 SER A N 1
ATOM 1481 C CA . SER A 1 183 ? -14.302 17.896 -9.289 1.00 82.38 183 SER A CA 1
ATOM 1482 C C . SER A 1 183 ? -14.361 16.553 -10.039 1.00 82.38 183 SER A C 1
ATOM 1484 O O . SER A 1 183 ? -14.441 16.519 -11.267 1.00 82.38 183 SER A O 1
ATOM 1486 N N . GLY A 1 184 ? -14.295 15.435 -9.319 1.00 88.19 184 GLY A N 1
ATOM 1487 C CA . GLY A 1 184 ? -14.345 14.092 -9.866 1.00 88.19 184 GLY A CA 1
ATOM 1488 C C . GLY A 1 184 ? -14.187 13.028 -8.786 1.00 88.19 184 GLY A C 1
ATOM 1489 O O . GLY A 1 184 ? -14.199 13.301 -7.587 1.00 88.19 184 GLY A O 1
ATOM 1490 N N . ARG A 1 185 ? -14.007 11.788 -9.239 1.00 91.00 185 ARG A N 1
ATOM 1491 C CA . ARG A 1 185 ? -13.913 10.618 -8.370 1.00 91.00 185 ARG A CA 1
ATOM 1492 C C . ARG A 1 185 ? -12.653 10.642 -7.505 1.00 91.00 185 ARG A C 1
ATOM 1494 O O . ARG A 1 185 ? -11.533 10.630 -8.021 1.00 91.00 185 ARG A O 1
ATOM 1501 N N . VAL A 1 186 ? -12.834 10.579 -6.192 1.00 93.62 186 VAL A N 1
ATOM 1502 C CA . VAL A 1 186 ? -11.754 10.396 -5.222 1.00 93.62 186 VAL A CA 1
ATOM 1503 C C . VAL A 1 186 ? -11.415 8.913 -5.148 1.00 93.62 186 VAL A C 1
ATOM 1505 O O . VAL A 1 186 ? -12.301 8.072 -5.029 1.00 93.62 186 VAL A O 1
ATOM 1508 N N . VAL A 1 187 ? -10.127 8.577 -5.222 1.00 92.06 187 VAL A N 1
ATOM 1509 C CA . VAL A 1 187 ? -9.630 7.201 -5.096 1.00 92.06 187 VAL A CA 1
ATOM 1510 C C . VAL A 1 187 ? -8.707 7.118 -3.892 1.00 92.06 187 VAL A C 1
ATOM 1512 O O . VAL A 1 187 ? -7.671 7.784 -3.850 1.00 92.06 187 VAL A O 1
ATOM 1515 N N . THR A 1 188 ? -9.044 6.251 -2.941 1.00 90.56 188 THR A N 1
ATOM 1516 C CA . THR A 1 188 ? -8.290 6.075 -1.700 1.00 90.56 188 THR A CA 1
ATOM 1517 C C . THR A 1 188 ? -7.886 4.616 -1.525 1.00 90.56 188 THR A C 1
ATOM 1519 O O . THR A 1 188 ? -8.692 3.696 -1.647 1.00 90.56 188 THR A O 1
ATOM 1522 N N . ARG A 1 189 ? -6.606 4.385 -1.218 1.00 91.50 189 ARG A N 1
ATOM 1523 C CA . ARG A 1 189 ? -6.130 3.067 -0.781 1.00 91.50 189 ARG A CA 1
ATOM 1524 C C . ARG A 1 189 ? -6.617 2.812 0.642 1.00 91.50 189 ARG A C 1
ATOM 1526 O O . ARG A 1 189 ? -6.310 3.596 1.540 1.00 91.50 189 ARG A O 1
ATOM 1533 N N . VAL A 1 190 ? -7.289 1.689 0.861 1.00 92.75 190 VAL A N 1
ATOM 1534 C CA . VAL A 1 190 ? -7.753 1.280 2.188 1.00 92.75 190 VAL A CA 1
ATOM 1535 C C . VAL A 1 190 ? -6.571 0.724 2.975 1.00 92.75 190 VAL A C 1
ATOM 1537 O O . VAL A 1 190 ? -5.899 -0.228 2.568 1.00 92.75 190 VAL A O 1
ATOM 1540 N N . SER A 1 191 ? -6.272 1.368 4.099 1.00 91.56 191 SER A N 1
ATOM 1541 C CA . SER A 1 191 ? -5.176 0.967 4.976 1.00 91.56 191 SER A CA 1
ATOM 1542 C C . SER A 1 191 ? -5.601 -0.138 5.936 1.00 91.56 191 SER A C 1
ATOM 1544 O O . SER A 1 191 ? -6.787 -0.424 6.083 1.00 91.56 191 SER A O 1
ATOM 1546 N N . SER A 1 192 ? -4.642 -0.741 6.646 1.00 90.00 192 SER A N 1
ATOM 1547 C CA . SER A 1 192 ? -4.948 -1.697 7.722 1.00 90.00 192 SER A CA 1
ATOM 1548 C C . SER A 1 192 ? -5.795 -1.098 8.844 1.00 90.00 192 SER A C 1
ATOM 1550 O O . SER A 1 192 ? -6.363 -1.854 9.621 1.00 90.00 192 SER A O 1
ATOM 1552 N N . ASN A 1 193 ? -5.860 0.232 8.929 1.00 93.44 193 ASN A N 1
ATOM 1553 C CA . ASN A 1 193 ? -6.638 0.951 9.929 1.00 93.44 193 ASN A CA 1
ATOM 1554 C C . ASN A 1 193 ? -8.073 1.257 9.450 1.00 93.44 193 ASN A C 1
ATOM 1556 O O . ASN A 1 193 ? -8.844 1.845 10.196 1.00 93.44 193 ASN A O 1
ATOM 1560 N N . GLY A 1 194 ? -8.429 0.840 8.229 1.00 94.00 194 GLY A N 1
ATOM 1561 C CA . GLY A 1 194 ? -9.782 0.908 7.682 1.00 94.00 194 GLY A CA 1
ATOM 1562 C C . GLY A 1 194 ? -10.134 2.200 6.941 1.00 94.00 194 GLY A C 1
ATOM 1563 O O . GLY A 1 194 ? -9.343 3.147 6.880 1.00 94.00 194 GLY A O 1
ATOM 1564 N N . ALA A 1 195 ? -11.323 2.198 6.342 1.00 96.12 195 ALA A N 1
ATOM 1565 C CA . ALA A 1 195 ? -11.993 3.351 5.744 1.00 96.12 195 ALA A CA 1
ATOM 1566 C C . ALA A 1 195 ? -13.472 3.334 6.156 1.00 96.12 195 ALA A C 1
ATOM 1568 O O . ALA A 1 195 ? -14.125 2.298 6.040 1.00 96.12 195 ALA A O 1
ATOM 1569 N N . PHE A 1 196 ? -13.983 4.464 6.634 1.00 97.75 196 PHE A N 1
ATOM 1570 C CA . PHE A 1 196 ? -15.298 4.563 7.262 1.00 97.75 196 PHE A CA 1
ATOM 1571 C C . PHE A 1 196 ? -16.148 5.552 6.470 1.00 97.75 196 PHE A C 1
ATOM 1573 O O . PHE A 1 196 ? -15.684 6.651 6.183 1.00 97.75 196 PHE A O 1
ATOM 1580 N N . PHE A 1 197 ? -17.364 5.164 6.106 1.00 97.81 197 PHE A N 1
ATOM 1581 C CA . PHE A 1 197 ? -18.322 5.990 5.375 1.00 97.81 197 PHE A CA 1
ATOM 1582 C C . PHE A 1 197 ? -19.538 6.269 6.250 1.00 97.81 197 PHE A C 1
ATOM 1584 O O . PHE A 1 197 ? -19.980 5.383 6.979 1.00 97.81 197 PHE A O 1
ATOM 1591 N N . ASP A 1 198 ? -20.077 7.481 6.180 1.00 97.19 198 ASP A N 1
ATOM 1592 C CA . ASP A 1 198 ? -21.298 7.842 6.898 1.00 97.19 198 ASP A CA 1
ATOM 1593 C C . ASP A 1 198 ? -22.515 7.061 6.370 1.00 97.19 198 ASP A C 1
ATOM 1595 O O . ASP A 1 198 ? -22.944 7.251 5.230 1.00 97.19 198 ASP A O 1
ATOM 1599 N N . GLY A 1 199 ? -23.095 6.194 7.203 1.00 96.25 199 GLY A N 1
ATOM 1600 C CA . GLY A 1 199 ? -24.267 5.393 6.847 1.00 96.25 199 GLY A CA 1
ATOM 1601 C C . GLY A 1 199 ? -25.571 6.178 6.717 1.00 96.25 199 GLY A C 1
ATOM 1602 O O . GLY A 1 199 ? -26.566 5.620 6.260 1.00 96.25 199 GLY A O 1
ATOM 1603 N N . ARG A 1 200 ? -25.592 7.468 7.078 1.00 95.12 200 ARG A N 1
ATOM 1604 C CA . ARG A 1 200 ? -26.724 8.362 6.776 1.00 95.12 200 ARG A CA 1
ATOM 1605 C C . ARG A 1 200 ? -26.812 8.704 5.289 1.00 95.12 200 ARG A C 1
ATOM 1607 O O . ARG A 1 200 ? -27.877 9.088 4.817 1.00 95.12 200 ARG A O 1
ATOM 1614 N N . GLU A 1 201 ? -25.707 8.563 4.564 1.00 93.75 201 GLU A N 1
ATOM 1615 C CA . GLU A 1 201 ? -25.573 8.961 3.158 1.00 93.75 201 GLU A CA 1
ATOM 1616 C C . GLU A 1 201 ? -25.248 7.769 2.254 1.00 93.75 201 GLU A C 1
ATOM 1618 O O . GLU A 1 201 ? -25.761 7.655 1.141 1.00 93.75 201 GLU A O 1
ATOM 1623 N N . VAL A 1 202 ? -24.395 6.864 2.738 1.00 95.44 202 VAL A N 1
ATOM 1624 C CA . VAL A 1 202 ? -23.945 5.682 2.007 1.00 95.44 202 VAL A CA 1
ATOM 1625 C C . VAL A 1 202 ? -24.703 4.468 2.519 1.00 95.44 202 VAL A C 1
ATOM 1627 O O . VAL A 1 202 ? -24.468 3.999 3.625 1.00 95.44 202 VAL A O 1
ATOM 1630 N N . THR A 1 203 ? -25.587 3.919 1.694 1.00 92.12 203 THR A N 1
ATOM 1631 C CA . THR A 1 203 ? -26.359 2.713 2.035 1.00 92.12 203 THR A CA 1
ATOM 1632 C C . THR A 1 203 ? -25.724 1.429 1.510 1.00 92.12 203 THR A C 1
ATOM 1634 O O . THR A 1 203 ? -25.959 0.352 2.052 1.00 92.12 203 THR A O 1
ATOM 1637 N N . GLU A 1 204 ? -24.901 1.524 0.465 1.00 94.75 204 GLU A N 1
ATOM 1638 C CA . GLU A 1 204 ? -24.268 0.376 -0.176 1.00 94.75 204 GLU A CA 1
ATOM 1639 C C . GLU A 1 204 ? -22.866 0.701 -0.704 1.00 94.75 204 GLU A C 1
ATOM 1641 O O . GLU A 1 204 ? -22.556 1.832 -1.082 1.00 94.75 204 GLU A O 1
ATOM 1646 N N . ILE A 1 205 ? -22.019 -0.329 -0.767 1.00 95.25 205 ILE A N 1
ATOM 1647 C CA . ILE A 1 205 ? -20.681 -0.269 -1.359 1.00 95.25 205 ILE A CA 1
ATOM 1648 C C . ILE A 1 205 ? -20.600 -1.334 -2.452 1.00 95.25 205 ILE A C 1
ATOM 1650 O O . ILE A 1 205 ? -20.648 -2.531 -2.171 1.00 95.25 205 ILE A O 1
ATOM 1654 N N . LYS A 1 206 ? -20.456 -0.908 -3.711 1.00 94.75 206 LYS A N 1
ATOM 1655 C CA . LYS A 1 206 ? -20.471 -1.824 -4.867 1.00 94.75 206 LYS A CA 1
ATOM 1656 C C . LYS A 1 206 ? -19.071 -2.274 -5.259 1.00 94.75 206 LYS A C 1
ATOM 1658 O O . LYS A 1 206 ? -18.115 -1.508 -5.179 1.00 94.75 206 LYS A O 1
ATOM 1663 N N . LEU A 1 207 ? -18.929 -3.496 -5.757 1.00 93.06 207 LEU A N 1
ATOM 1664 C CA . LEU A 1 207 ? -17.696 -3.895 -6.436 1.00 93.06 207 LEU A CA 1
ATOM 1665 C C . LEU A 1 207 ? -17.595 -3.122 -7.758 1.00 93.06 207 LEU A C 1
ATOM 1667 O O . LEU A 1 207 ? -18.525 -3.150 -8.560 1.00 93.06 207 LEU A O 1
ATOM 1671 N N . ALA A 1 208 ? -16.484 -2.424 -7.990 1.00 89.38 208 ALA A N 1
ATOM 1672 C CA . ALA A 1 208 ? -16.267 -1.739 -9.257 1.00 89.38 208 ALA A CA 1
ATOM 1673 C C . ALA A 1 208 ? -16.138 -2.768 -10.387 1.00 89.38 208 ALA A C 1
ATOM 1675 O O . ALA A 1 208 ? -15.432 -3.773 -10.243 1.00 89.38 208 ALA A O 1
ATOM 1676 N N . GLU A 1 209 ? -16.763 -2.491 -11.531 1.00 79.50 209 GLU A N 1
ATOM 1677 C CA . GLU A 1 209 ? -16.554 -3.284 -12.737 1.00 79.50 209 GLU A CA 1
ATOM 1678 C C . GLU A 1 209 ? -15.060 -3.281 -13.075 1.00 79.50 209 GLU A C 1
ATOM 1680 O O . GLU A 1 209 ? -14.443 -2.230 -13.282 1.00 79.50 209 GLU A O 1
ATOM 1685 N N . LYS A 1 210 ? -14.437 -4.467 -13.066 1.00 61.50 210 LYS A N 1
ATOM 1686 C CA . LYS A 1 210 ? -13.015 -4.605 -13.384 1.00 61.50 210 LYS A CA 1
ATOM 1687 C C . LYS A 1 210 ? -12.790 -4.132 -14.816 1.00 61.50 210 LYS A C 1
ATOM 1689 O O . LYS A 1 210 ? -12.978 -4.895 -15.760 1.00 61.50 210 LYS A O 1
ATOM 1694 N N . ALA A 1 211 ? -12.252 -2.928 -14.983 1.00 53.56 211 ALA A N 1
ATOM 1695 C CA . ALA A 1 211 ? -11.466 -2.635 -16.167 1.00 53.56 211 ALA A CA 1
ATOM 1696 C C . ALA A 1 211 ? -10.255 -3.575 -16.114 1.00 53.56 211 ALA A C 1
ATOM 1698 O O . ALA A 1 211 ? -9.317 -3.330 -15.349 1.00 53.56 211 ALA A O 1
ATOM 1699 N N . GLN A 1 212 ? -10.302 -4.683 -16.864 1.00 48.31 212 GLN A N 1
ATOM 1700 C CA . GLN A 1 212 ? -9.171 -5.589 -17.063 1.00 48.31 212 GLN A CA 1
ATOM 1701 C C . GLN A 1 212 ? -8.018 -4.794 -17.676 1.00 48.31 212 GLN A C 1
ATOM 1703 O O . GLN A 1 212 ? -7.817 -4.722 -18.885 1.00 48.31 212 GLN A O 1
ATOM 1708 N N . THR A 1 213 ? -7.248 -4.141 -16.822 1.00 53.16 213 THR A N 1
ATOM 1709 C CA . THR A 1 213 ? -6.000 -3.525 -17.209 1.00 53.16 213 THR A CA 1
ATOM 1710 C C . THR A 1 213 ? -4.947 -4.596 -17.026 1.00 53.16 213 THR A C 1
ATOM 1712 O O . THR A 1 213 ? -4.315 -4.694 -15.981 1.00 53.16 213 THR A O 1
ATOM 1715 N N . ASN A 1 214 ? -4.755 -5.404 -18.072 1.00 53.84 214 ASN A N 1
ATOM 1716 C CA . ASN A 1 214 ? -3.585 -6.270 -18.237 1.00 53.84 214 ASN A CA 1
ATOM 1717 C C . ASN A 1 214 ? -2.337 -5.390 -18.425 1.00 53.84 214 ASN A C 1
ATOM 1719 O O . ASN A 1 214 ? -1.720 -5.350 -19.489 1.00 53.84 214 ASN A O 1
ATOM 1723 N N . LYS A 1 215 ? -2.000 -4.587 -17.413 1.00 62.66 215 LYS A N 1
ATOM 1724 C CA . LYS A 1 215 ? -0.777 -3.796 -17.385 1.00 62.66 215 LYS A CA 1
ATOM 1725 C C . LYS A 1 215 ? 0.351 -4.736 -16.993 1.00 62.66 215 LYS A C 1
ATOM 1727 O O . LYS A 1 215 ? 0.639 -4.902 -15.814 1.00 62.66 215 LYS A O 1
ATOM 1732 N N . THR A 1 216 ? 0.997 -5.321 -17.994 1.00 68.88 216 THR A N 1
ATOM 1733 C CA . THR A 1 216 ? 2.295 -5.972 -17.817 1.00 68.88 216 THR A CA 1
ATOM 1734 C C . THR A 1 216 ? 3.294 -4.963 -17.262 1.00 68.88 216 THR A C 1
ATOM 1736 O O . THR A 1 216 ? 3.427 -3.834 -17.755 1.00 68.88 216 THR A O 1
ATOM 1739 N N . SER A 1 217 ? 3.977 -5.352 -16.191 1.00 81.44 217 SER A N 1
ATOM 1740 C CA . SER A 1 217 ? 5.027 -4.544 -15.590 1.00 81.44 217 SER A CA 1
ATOM 1741 C C . SER A 1 217 ? 6.272 -4.653 -16.467 1.00 81.44 217 SER A C 1
ATOM 1743 O O . SER A 1 217 ? 6.630 -5.733 -16.920 1.00 81.44 217 SER A O 1
ATOM 1745 N N . PHE A 1 218 ? 6.996 -3.555 -16.698 1.00 85.94 218 PHE A N 1
ATOM 1746 C CA . PHE A 1 218 ? 8.239 -3.646 -17.478 1.00 85.94 218 PHE A CA 1
ATOM 1747 C C . PHE A 1 218 ? 9.309 -4.494 -16.771 1.00 85.94 218 PHE A C 1
ATOM 1749 O O . PHE A 1 218 ? 10.155 -5.076 -17.435 1.00 85.94 218 PHE A O 1
ATOM 1756 N N . TYR A 1 219 ? 9.239 -4.617 -15.438 1.00 88.38 219 TYR A N 1
ATOM 1757 C CA . TYR A 1 219 ? 10.088 -5.537 -14.673 1.00 88.38 219 TYR A CA 1
ATOM 1758 C C . TYR A 1 219 ? 9.875 -7.009 -15.044 1.00 88.38 219 TYR A C 1
ATOM 1760 O O . TYR A 1 219 ? 10.714 -7.833 -14.698 1.00 88.38 219 TYR A O 1
ATOM 1768 N N . ASP A 1 220 ? 8.780 -7.347 -15.730 1.00 86.25 220 ASP A N 1
ATOM 1769 C CA . ASP A 1 220 ? 8.535 -8.707 -16.216 1.00 86.25 220 ASP A CA 1
ATOM 1770 C C . ASP A 1 220 ? 9.444 -9.040 -17.416 1.00 86.25 220 ASP A C 1
ATOM 1772 O O . ASP A 1 220 ? 9.598 -10.204 -17.762 1.00 86.25 220 ASP A O 1
ATOM 1776 N N . GLN A 1 221 ? 10.086 -8.028 -18.019 1.00 89.00 221 GLN A N 1
ATOM 1777 C CA . GLN A 1 221 ? 11.106 -8.172 -19.067 1.00 89.00 221 GLN A CA 1
ATOM 1778 C C . GLN A 1 221 ? 12.540 -8.172 -18.505 1.00 89.00 221 GLN A C 1
ATOM 1780 O O . GLN A 1 221 ? 13.494 -8.215 -19.275 1.00 89.00 221 GLN A O 1
ATOM 1785 N N . LEU A 1 222 ? 12.705 -8.082 -17.179 1.00 92.19 222 LEU A N 1
ATOM 1786 C CA . LEU A 1 222 ? 14.008 -8.124 -16.514 1.00 92.19 222 LEU A CA 1
ATOM 1787 C C . LEU A 1 222 ? 14.177 -9.443 -15.768 1.00 92.19 222 LEU A C 1
ATOM 1789 O O . LEU A 1 222 ? 13.273 -9.887 -15.053 1.00 92.19 222 LEU A O 1
ATOM 1793 N N . THR A 1 223 ? 15.372 -10.017 -15.860 1.00 93.19 223 THR A N 1
ATOM 1794 C CA . THR A 1 223 ? 15.756 -11.175 -15.053 1.00 93.19 223 THR A CA 1
ATOM 1795 C C . THR A 1 223 ? 16.215 -10.691 -13.678 1.00 93.19 223 THR A C 1
ATOM 1797 O O . THR A 1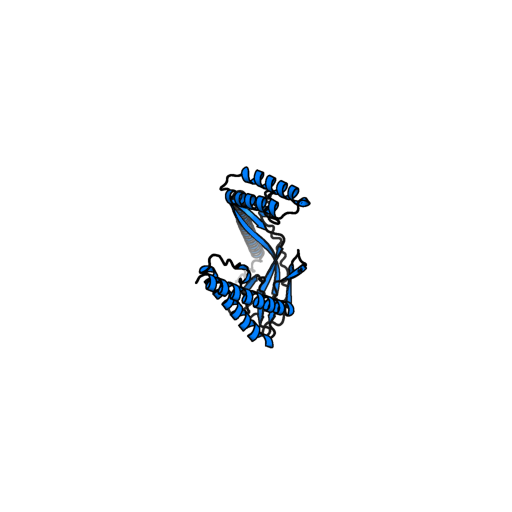 223 ? 17.162 -9.909 -13.597 1.00 93.19 223 THR A O 1
ATOM 1800 N N . PRO A 1 224 ? 15.560 -11.100 -12.578 1.00 94.56 224 PRO A N 1
ATOM 1801 C CA . PRO A 1 224 ? 16.009 -10.719 -11.249 1.00 94.56 224 PRO A CA 1
ATOM 1802 C C . PRO A 1 224 ? 17.305 -11.445 -10.873 1.00 94.56 224 PRO A C 1
ATOM 1804 O O . PRO A 1 224 ? 17.505 -12.608 -11.225 1.00 94.56 224 PRO A O 1
ATOM 1807 N N . LEU A 1 225 ? 18.144 -10.784 -10.078 1.00 94.75 225 LEU A N 1
ATOM 1808 C CA . LEU A 1 225 ? 19.263 -11.421 -9.395 1.00 94.75 225 LEU A CA 1
ATOM 1809 C C . LEU A 1 225 ? 18.723 -12.502 -8.443 1.00 94.75 225 LEU A C 1
ATOM 1811 O O . LEU A 1 225 ? 17.747 -12.239 -7.727 1.00 94.75 225 LEU A O 1
ATOM 1815 N N . PRO A 1 226 ? 19.353 -13.689 -8.377 1.00 93.69 226 PRO A N 1
ATOM 1816 C CA . PRO A 1 226 ? 18.887 -14.802 -7.554 1.00 93.69 226 PRO A CA 1
ATOM 1817 C C . PRO A 1 226 ? 19.265 -14.620 -6.072 1.00 93.69 226 PRO A C 1
ATOM 1819 O O . PRO A 1 226 ? 19.841 -15.511 -5.460 1.00 93.69 226 PRO A O 1
ATOM 1822 N N . ILE A 1 227 ? 18.934 -13.459 -5.499 1.00 93.25 227 ILE A N 1
ATOM 1823 C CA . ILE A 1 227 ? 19.214 -13.091 -4.106 1.00 93.25 227 ILE A CA 1
ATOM 1824 C C . ILE A 1 227 ? 18.019 -13.475 -3.230 1.00 93.25 227 ILE A C 1
ATOM 1826 O O . ILE A 1 227 ? 16.915 -12.952 -3.416 1.00 93.25 227 ILE A O 1
ATOM 1830 N N . LYS A 1 228 ? 18.231 -14.355 -2.249 1.00 89.69 228 LYS A N 1
ATOM 1831 C CA . LYS A 1 228 ? 17.157 -14.930 -1.418 1.00 89.69 228 LYS A CA 1
ATOM 1832 C C . LYS A 1 228 ? 16.954 -14.234 -0.073 1.00 89.69 228 LYS A C 1
ATOM 1834 O O . LYS A 1 228 ? 15.860 -14.329 0.485 1.00 89.69 228 LYS A O 1
ATOM 1839 N N . MET A 1 229 ? 17.943 -13.499 0.438 1.00 91.00 229 MET A N 1
ATOM 1840 C CA . MET A 1 229 ? 17.881 -12.873 1.766 1.00 91.00 229 MET A CA 1
ATOM 1841 C C . MET A 1 229 ? 16.728 -11.873 1.916 1.00 91.00 229 MET A C 1
ATOM 1843 O O . MET A 1 229 ? 16.255 -11.620 3.022 1.00 91.00 229 MET A O 1
ATOM 1847 N N . TYR A 1 230 ? 16.242 -11.320 0.803 1.00 89.44 230 TYR A N 1
ATOM 1848 C CA . TYR A 1 230 ? 15.054 -10.475 0.753 1.00 89.44 230 TYR A CA 1
ATOM 1849 C C . TYR A 1 230 ? 13.812 -11.301 0.405 1.00 89.44 230 TYR A C 1
ATOM 1851 O O . TYR A 1 230 ? 13.189 -11.077 -0.630 1.00 89.44 230 TYR A O 1
ATOM 1859 N N . GLY A 1 231 ? 13.460 -12.267 1.258 1.00 83.25 231 GLY A N 1
ATOM 1860 C CA . GLY A 1 231 ? 12.352 -13.201 1.033 1.00 83.25 231 GLY A CA 1
ATOM 1861 C C . GLY A 1 231 ? 11.099 -12.554 0.420 1.00 83.25 231 GLY A C 1
ATOM 1862 O O . GLY A 1 231 ? 10.637 -11.495 0.855 1.00 83.25 231 GLY A O 1
ATOM 1863 N N . GLY A 1 232 ? 10.565 -13.178 -0.633 1.00 83.06 232 GLY A N 1
ATOM 1864 C CA . GLY A 1 232 ? 9.398 -12.682 -1.374 1.00 83.06 232 GLY A CA 1
ATOM 1865 C C . GLY A 1 232 ? 9.644 -11.430 -2.231 1.00 83.06 232 GLY A C 1
ATOM 1866 O O . GLY A 1 232 ? 8.683 -10.870 -2.763 1.00 83.06 232 GLY A O 1
ATOM 1867 N N . CYS A 1 233 ? 10.891 -10.971 -2.376 1.00 91.31 233 CYS A N 1
ATOM 1868 C CA . CYS A 1 233 ? 11.260 -9.871 -3.267 1.00 91.31 233 CYS A CA 1
ATOM 1869 C C . CYS A 1 233 ? 12.053 -10.380 -4.476 1.00 91.31 233 CYS A C 1
ATOM 1871 O O . CYS A 1 233 ? 12.921 -11.237 -4.354 1.00 91.31 233 CYS A O 1
ATOM 1873 N N . LYS A 1 234 ? 11.797 -9.783 -5.641 1.00 93.62 234 LYS A N 1
ATOM 1874 C CA . LYS A 1 234 ? 12.668 -9.863 -6.816 1.00 93.62 234 LYS A CA 1
ATOM 1875 C C . LYS A 1 234 ? 13.683 -8.721 -6.744 1.00 93.62 234 LYS A C 1
ATOM 1877 O O . LYS A 1 234 ? 13.289 -7.577 -6.496 1.00 93.62 234 LYS A O 1
ATOM 1882 N N . VAL A 1 235 ? 14.967 -9.018 -6.929 1.00 95.62 235 VAL A N 1
ATOM 1883 C CA . VAL A 1 235 ? 16.048 -8.024 -6.840 1.00 95.62 235 VAL A CA 1
ATOM 1884 C C . VAL A 1 235 ? 16.562 -7.702 -8.236 1.00 95.62 235 VAL A C 1
ATOM 1886 O O . VAL A 1 235 ? 16.837 -8.610 -9.005 1.00 95.62 235 VAL A O 1
ATOM 1889 N N . TYR A 1 236 ? 16.700 -6.423 -8.567 1.00 96.31 236 TYR A N 1
ATOM 1890 C CA . TYR A 1 236 ? 17.160 -5.960 -9.878 1.00 96.31 236 TYR A CA 1
ATOM 1891 C C . TYR A 1 236 ? 18.297 -4.956 -9.732 1.00 96.31 236 TYR A C 1
ATOM 1893 O O . TYR A 1 236 ? 18.400 -4.273 -8.709 1.00 96.31 236 TYR A O 1
ATOM 1901 N N . LEU A 1 237 ? 19.104 -4.810 -10.777 1.00 96.31 237 LEU A N 1
ATOM 1902 C CA . LEU A 1 237 ? 20.066 -3.722 -10.887 1.00 96.31 237 LEU A CA 1
ATOM 1903 C C . LEU A 1 237 ? 19.344 -2.437 -11.311 1.00 96.31 237 LEU A C 1
ATOM 1905 O O . LEU A 1 237 ? 18.550 -2.427 -12.253 1.00 96.31 237 LEU A O 1
ATOM 1909 N N . GLU A 1 238 ? 19.597 -1.332 -10.606 1.00 96.06 238 GLU A N 1
ATOM 1910 C CA . GLU A 1 238 ? 18.885 -0.076 -10.865 1.00 96.06 238 GLU A CA 1
ATOM 1911 C C . GLU A 1 238 ? 19.164 0.471 -12.272 1.00 96.06 238 GLU A C 1
ATOM 1913 O O . GLU A 1 238 ? 18.253 0.968 -12.934 1.00 96.06 238 GLU A O 1
ATOM 1918 N N . HIS A 1 239 ? 20.408 0.362 -12.740 1.00 94.31 239 HIS A N 1
ATOM 1919 C CA . HIS A 1 239 ? 20.809 0.878 -14.046 1.00 94.31 239 HIS A CA 1
ATOM 1920 C C . HIS A 1 239 ? 20.142 0.112 -15.199 1.00 94.31 239 HIS A C 1
ATOM 1922 O O . HIS A 1 239 ? 19.655 0.748 -16.130 1.00 94.31 239 HIS A O 1
ATOM 1928 N N . GLU A 1 240 ? 20.018 -1.216 -15.109 1.00 94.44 240 GLU A N 1
ATOM 1929 C CA . GLU A 1 240 ? 19.292 -2.027 -16.099 1.00 94.44 240 GLU A CA 1
ATOM 1930 C C . GLU A 1 240 ? 17.806 -1.656 -16.138 1.00 94.44 240 GLU A C 1
ATOM 1932 O O . GLU A 1 240 ? 17.227 -1.440 -17.205 1.00 94.44 240 GLU A O 1
ATOM 1937 N N . ALA A 1 241 ? 17.190 -1.500 -14.961 1.00 92.81 241 ALA A N 1
ATOM 1938 C CA . ALA A 1 241 ? 15.796 -1.090 -14.860 1.00 92.81 241 ALA A CA 1
ATOM 1939 C C . ALA A 1 241 ? 15.557 0.316 -15.435 1.00 92.81 241 ALA A C 1
ATOM 1941 O O . ALA A 1 241 ? 14.535 0.549 -16.089 1.00 92.81 241 ALA A O 1
ATOM 1942 N N . LYS A 1 242 ? 16.490 1.253 -15.216 1.00 92.62 242 LYS A N 1
ATOM 1943 C CA . LYS A 1 242 ? 16.450 2.604 -15.799 1.00 92.62 242 LYS A CA 1
ATOM 1944 C C . LYS A 1 242 ? 16.599 2.560 -17.320 1.00 92.62 242 LYS A C 1
ATOM 1946 O O . LYS A 1 242 ? 15.740 3.113 -18.003 1.00 92.62 242 LYS A O 1
ATOM 1951 N N . ALA A 1 243 ? 17.597 1.844 -17.836 1.00 91.75 243 ALA A N 1
ATOM 1952 C CA . ALA A 1 243 ? 17.847 1.717 -19.271 1.00 91.75 243 ALA A CA 1
ATOM 1953 C C . ALA A 1 243 ? 16.634 1.131 -20.014 1.00 91.75 243 ALA A C 1
ATOM 1955 O O . ALA A 1 243 ? 16.169 1.695 -21.007 1.00 91.75 243 ALA A O 1
ATOM 1956 N N . LEU A 1 244 ? 16.037 0.056 -19.486 1.00 91.56 244 LEU A N 1
ATOM 1957 C CA . LEU A 1 244 ? 14.838 -0.537 -20.080 1.00 91.56 244 LEU A CA 1
ATOM 1958 C C . LEU A 1 244 ? 13.643 0.426 -20.042 1.00 91.56 244 LEU A C 1
ATOM 1960 O O . LEU A 1 244 ? 12.892 0.547 -21.013 1.00 91.56 244 LEU A O 1
ATOM 1964 N N . LYS A 1 245 ? 13.449 1.135 -18.925 1.00 90.88 245 LYS A N 1
ATOM 1965 C CA . LYS A 1 245 ? 12.364 2.114 -18.787 1.00 90.88 245 LYS A CA 1
ATOM 1966 C C . LYS A 1 245 ? 12.497 3.250 -19.803 1.00 90.88 245 LYS A C 1
ATOM 1968 O O . LYS A 1 245 ? 11.483 3.679 -20.360 1.00 90.88 245 LYS A O 1
ATOM 1973 N N . GLU A 1 246 ? 13.712 3.732 -20.041 1.00 90.50 246 GLU A N 1
ATOM 1974 C CA . GLU A 1 246 ? 14.003 4.767 -21.036 1.00 90.50 246 GLU A CA 1
ATOM 1975 C C . GLU A 1 246 ? 13.760 4.267 -22.459 1.00 90.50 246 GLU A C 1
ATOM 1977 O O . GLU A 1 246 ? 13.017 4.912 -23.203 1.00 90.50 246 GLU A O 1
ATOM 1982 N N . HIS A 1 247 ? 14.258 3.075 -22.796 1.00 88.75 247 HIS A N 1
ATOM 1983 C CA . HIS A 1 247 ? 14.005 2.432 -24.085 1.00 88.75 247 HIS A CA 1
ATOM 1984 C C . HIS A 1 247 ? 12.497 2.308 -24.372 1.00 88.75 247 HIS A C 1
ATOM 1986 O O . HIS A 1 247 ? 11.999 2.783 -25.394 1.00 88.75 247 HIS A O 1
ATOM 1992 N N . LEU A 1 248 ? 11.724 1.777 -23.416 1.00 87.69 248 LEU A N 1
ATOM 1993 C CA . LEU A 1 248 ? 10.271 1.632 -23.555 1.00 87.69 248 LEU A CA 1
ATOM 1994 C C . LEU A 1 248 ? 9.537 2.976 -23.661 1.00 87.69 248 LEU A C 1
ATOM 1996 O O . LEU A 1 248 ? 8.483 3.055 -24.303 1.00 87.69 248 LEU A O 1
ATOM 2000 N N . LYS A 1 249 ? 10.050 4.035 -23.024 1.00 87.88 249 LYS A N 1
ATOM 2001 C CA . LYS A 1 249 ? 9.499 5.391 -23.156 1.00 87.88 249 LYS A CA 1
ATOM 2002 C C . LYS A 1 249 ? 9.702 5.913 -24.581 1.00 87.88 249 LYS A C 1
ATOM 2004 O O . LYS A 1 249 ? 8.737 6.425 -25.153 1.00 87.88 249 LYS A O 1
ATOM 2009 N N . GLY A 1 250 ? 10.890 5.712 -25.155 1.00 84.06 250 GLY A N 1
ATOM 2010 C CA . GLY A 1 250 ? 11.203 6.041 -26.549 1.00 84.06 250 GLY A CA 1
ATOM 2011 C C . GLY A 1 250 ? 10.264 5.337 -27.529 1.00 84.06 250 GLY A C 1
ATOM 2012 O O . GLY A 1 250 ? 9.526 5.996 -28.264 1.00 84.06 250 GLY A O 1
ATOM 2013 N N . THR A 1 251 ? 10.147 4.009 -27.431 1.00 85.81 251 THR A N 1
ATOM 2014 C CA . THR A 1 251 ? 9.260 3.223 -28.309 1.00 85.81 251 THR A CA 1
ATOM 2015 C C . THR A 1 251 ? 7.792 3.660 -28.206 1.00 85.81 251 THR A C 1
ATOM 2017 O O . THR A 1 251 ? 7.065 3.708 -29.201 1.00 85.81 251 THR A O 1
ATOM 2020 N N . LYS A 1 252 ? 7.309 3.998 -27.000 1.00 85.06 252 LYS A N 1
ATOM 2021 C CA . LYS A 1 252 ? 5.936 4.507 -26.812 1.00 85.06 252 LYS A CA 1
ATOM 2022 C C . LYS A 1 252 ? 5.732 5.866 -27.477 1.00 85.06 252 LYS A C 1
ATOM 2024 O O . LYS A 1 252 ? 4.654 6.111 -28.024 1.00 85.06 252 LYS A O 1
ATOM 2029 N N . GLN A 1 253 ? 6.727 6.745 -27.416 1.00 83.56 253 GLN A N 1
ATOM 2030 C CA . GLN A 1 253 ? 6.673 8.056 -28.052 1.00 83.56 253 GLN A CA 1
ATOM 2031 C C . GLN A 1 253 ? 6.655 7.930 -29.578 1.00 83.56 253 GLN A C 1
ATOM 2033 O O . GLN A 1 253 ? 5.792 8.526 -30.220 1.00 83.56 253 GLN A O 1
ATOM 2038 N N . GLU A 1 254 ? 7.500 7.075 -30.149 1.00 84.31 254 GLU A N 1
ATOM 2039 C CA . GLU A 1 254 ? 7.511 6.785 -31.588 1.00 84.31 254 GLU A CA 1
ATOM 2040 C C . GLU A 1 254 ? 6.174 6.214 -32.066 1.00 84.31 254 GLU A C 1
ATOM 2042 O O . GLU A 1 254 ? 5.582 6.728 -33.015 1.00 84.31 254 GLU A O 1
ATOM 2047 N N . ARG A 1 255 ? 5.617 5.223 -31.355 1.00 86.31 255 ARG A N 1
ATOM 2048 C CA . ARG A 1 255 ? 4.288 4.666 -31.672 1.00 86.31 255 ARG A CA 1
ATOM 2049 C C . ARG A 1 255 ? 3.182 5.722 -31.602 1.00 86.31 255 ARG A C 1
ATOM 2051 O O . ARG A 1 255 ? 2.255 5.709 -32.418 1.00 86.31 255 ARG A O 1
ATOM 2058 N N . ARG A 1 256 ? 3.257 6.666 -30.657 1.00 86.00 256 ARG A N 1
ATOM 2059 C CA . ARG A 1 256 ? 2.320 7.802 -30.577 1.00 86.00 256 ARG A CA 1
ATOM 2060 C C . ARG A 1 256 ? 2.452 8.736 -31.778 1.00 86.00 256 ARG A C 1
ATOM 2062 O O . ARG A 1 256 ? 1.435 9.157 -32.319 1.00 86.00 256 ARG A O 1
ATOM 2069 N N . ILE A 1 257 ? 3.669 9.031 -32.219 1.00 86.75 257 ILE A N 1
ATOM 2070 C CA . ILE A 1 257 ? 3.901 9.867 -33.403 1.00 86.75 257 ILE A CA 1
ATOM 2071 C C . ILE A 1 257 ? 3.383 9.152 -34.655 1.00 86.75 257 ILE A C 1
ATOM 2073 O O . ILE A 1 257 ? 2.551 9.707 -35.370 1.00 86.75 257 ILE A O 1
ATOM 2077 N N . GLN A 1 258 ? 3.769 7.893 -34.868 1.00 84.94 258 GLN A N 1
ATOM 2078 C CA . GLN A 1 258 ? 3.324 7.098 -36.017 1.00 84.94 258 GLN A CA 1
ATOM 2079 C C . GLN A 1 258 ? 1.799 6.955 -36.070 1.00 84.94 258 GLN A C 1
ATOM 2081 O O . GLN A 1 258 ? 1.202 7.079 -37.137 1.00 84.94 258 GLN A O 1
ATOM 2086 N N . SER A 1 259 ? 1.141 6.732 -34.929 1.00 84.38 259 SER A N 1
ATOM 2087 C CA . SER A 1 259 ? -0.324 6.656 -34.883 1.00 84.38 259 SER A CA 1
ATOM 2088 C C . SER A 1 259 ? -1.001 7.999 -35.173 1.00 84.38 259 SER A C 1
ATOM 2090 O O . SER A 1 259 ? -2.028 8.006 -35.853 1.00 84.38 259 SER A O 1
ATOM 2092 N N . ARG A 1 260 ? -0.432 9.135 -34.739 1.00 89.06 260 ARG A N 1
ATOM 2093 C CA . ARG A 1 260 ? -0.930 10.473 -35.120 1.00 89.06 260 ARG A CA 1
ATOM 2094 C C . ARG A 1 260 ? -0.777 10.724 -36.618 1.00 89.06 260 ARG A C 1
ATOM 2096 O O . ARG A 1 260 ? -1.746 11.145 -37.239 1.00 89.06 260 ARG A O 1
ATOM 2103 N N . VAL A 1 261 ? 0.383 10.406 -37.196 1.00 89.56 261 VAL A N 1
ATOM 2104 C CA . VAL A 1 261 ? 0.634 10.543 -38.642 1.00 89.56 261 VAL A CA 1
ATOM 2105 C C . VAL A 1 261 ? -0.335 9.674 -39.446 1.00 89.56 261 VAL A C 1
ATOM 2107 O O . VAL A 1 261 ? -0.996 10.177 -40.350 1.00 89.56 261 VAL A O 1
ATOM 2110 N N . LYS A 1 262 ? -0.510 8.399 -39.072 1.00 88.94 262 LYS A N 1
ATOM 2111 C CA . LYS A 1 262 ? -1.475 7.497 -39.726 1.00 88.94 262 LYS A CA 1
ATOM 2112 C C . LYS A 1 262 ? -2.914 8.016 -39.643 1.00 88.94 262 LYS A C 1
ATOM 2114 O O . LYS A 1 262 ? -3.636 7.956 -40.633 1.00 88.94 262 LYS A O 1
ATOM 2119 N N . ARG A 1 263 ? -3.337 8.544 -38.486 1.00 89.12 263 ARG A N 1
ATOM 2120 C CA . ARG A 1 263 ? -4.675 9.144 -38.326 1.00 89.12 263 ARG A CA 1
ATOM 2121 C C . ARG A 1 263 ? -4.855 10.385 -39.200 1.00 89.12 263 ARG A C 1
ATOM 2123 O O . ARG A 1 263 ? -5.890 10.503 -39.845 1.00 89.12 263 ARG A O 1
ATOM 2130 N N . ALA A 1 264 ? -3.858 11.266 -39.251 1.00 88.56 264 ALA A N 1
ATOM 2131 C CA . ALA A 1 264 ? -3.899 12.463 -40.088 1.00 88.56 264 ALA A CA 1
ATOM 2132 C C . ALA A 1 264 ? -3.961 12.112 -41.584 1.00 88.56 264 ALA A C 1
ATOM 2134 O O . ALA A 1 264 ? -4.793 12.657 -42.303 1.00 88.56 264 ALA A O 1
ATOM 2135 N N . ALA A 1 265 ? -3.151 11.148 -42.035 1.00 89.00 265 ALA A N 1
ATOM 2136 C CA . ALA A 1 265 ? -3.167 10.670 -43.417 1.00 89.00 265 ALA A CA 1
ATOM 2137 C C . ALA A 1 265 ? -4.524 10.056 -43.801 1.00 89.00 265 ALA A C 1
ATOM 2139 O O . ALA A 1 265 ? -5.060 10.368 -44.862 1.00 89.00 265 ALA A O 1
ATOM 2140 N N . LYS A 1 266 ? -5.120 9.246 -42.912 1.00 91.56 266 LYS A N 1
ATOM 2141 C CA . LYS A 1 266 ? -6.459 8.674 -43.122 1.00 91.56 266 LYS A CA 1
ATOM 2142 C C . LYS A 1 266 ? -7.529 9.765 -43.255 1.00 91.56 266 LYS A C 1
ATOM 2144 O O . LYS A 1 266 ? -8.287 9.748 -44.216 1.00 91.56 266 LYS A O 1
ATOM 2149 N N . GLN A 1 267 ? -7.542 10.745 -42.350 1.00 90.62 267 GLN A N 1
ATOM 2150 C CA . GLN A 1 267 ? -8.492 11.864 -42.409 1.00 90.62 267 GLN A CA 1
ATOM 2151 C C . GLN A 1 267 ? -8.311 12.726 -43.667 1.00 90.62 267 GLN A C 1
ATOM 2153 O O . GLN A 1 267 ? -9.293 13.194 -44.237 1.00 90.62 267 GLN A O 1
ATOM 2158 N N . ALA A 1 268 ? -7.072 12.944 -44.116 1.00 89.94 268 ALA A N 1
ATOM 2159 C CA . ALA A 1 268 ? -6.799 13.672 -45.353 1.00 89.94 268 ALA A CA 1
ATOM 2160 C C . ALA A 1 268 ? -7.313 12.914 -46.590 1.00 89.94 268 ALA A C 1
ATOM 2162 O O . ALA A 1 268 ? -7.939 13.523 -47.455 1.00 89.94 268 ALA A O 1
ATOM 2163 N N . ALA A 1 269 ? -7.110 11.593 -46.644 1.00 89.00 269 ALA A N 1
ATOM 2164 C CA . ALA A 1 269 ? -7.626 10.746 -47.718 1.00 89.00 269 ALA A CA 1
ATOM 2165 C C . ALA A 1 269 ? -9.165 10.721 -47.750 1.00 89.00 269 ALA A C 1
ATOM 2167 O O . ALA A 1 269 ? -9.753 10.879 -48.817 1.00 89.00 269 ALA A O 1
ATOM 2168 N N . GLU A 1 270 ? -9.819 10.606 -46.589 1.00 91.06 270 GLU A N 1
ATOM 2169 C CA . GLU A 1 270 ? -11.286 10.663 -46.468 1.00 91.06 270 GLU A CA 1
ATOM 2170 C C . GLU A 1 270 ? -11.845 12.012 -46.948 1.00 91.06 270 GLU A C 1
ATOM 2172 O O . GLU A 1 270 ? -12.808 12.046 -47.712 1.00 91.06 270 GLU A O 1
ATOM 2177 N N . ARG A 1 271 ? -11.207 13.132 -46.577 1.00 90.69 271 ARG A N 1
ATOM 2178 C CA . ARG A 1 271 ? -11.594 14.469 -47.062 1.00 90.69 271 ARG A CA 1
ATOM 2179 C C . ARG A 1 271 ? -11.409 14.621 -48.570 1.00 90.69 271 ARG A C 1
ATOM 2181 O O . ARG A 1 271 ? -12.263 15.214 -49.223 1.00 90.69 271 ARG A O 1
ATOM 2188 N N . ALA A 1 272 ? -10.315 14.099 -49.124 1.00 88.00 272 ALA A N 1
ATOM 2189 C CA . ALA A 1 272 ? -10.061 14.145 -50.562 1.00 88.00 272 ALA A CA 1
ATOM 2190 C C . ALA A 1 272 ? -11.082 13.306 -51.348 1.00 88.00 272 ALA A C 1
ATOM 2192 O O . ALA A 1 272 ? -11.584 13.766 -52.370 1.00 88.00 272 ALA A O 1
ATOM 2193 N N . ALA A 1 273 ? -11.432 12.116 -50.851 1.00 88.94 273 ALA A N 1
ATOM 2194 C CA . ALA A 1 273 ? -12.466 11.273 -51.446 1.00 88.94 273 ALA A CA 1
ATOM 2195 C C . ALA A 1 273 ? -13.850 11.940 -51.389 1.00 88.94 273 ALA A C 1
ATOM 2197 O O . ALA A 1 273 ? -14.541 11.990 -52.401 1.00 88.94 273 ALA A O 1
ATOM 2198 N N . ALA A 1 274 ? -14.222 12.527 -50.245 1.00 87.94 274 ALA A N 1
ATOM 2199 C CA . ALA A 1 274 ? -15.481 13.259 -50.102 1.00 87.94 274 ALA A CA 1
ATOM 2200 C C . ALA A 1 274 ? -15.559 14.475 -51.040 1.00 87.94 274 ALA A C 1
ATOM 2202 O O . ALA A 1 274 ? -16.613 14.760 -51.603 1.00 87.94 274 ALA A O 1
ATOM 2203 N N . ARG A 1 275 ? -14.435 15.178 -51.239 1.00 88.62 275 ARG A N 1
ATOM 2204 C CA . ARG A 1 275 ? -14.351 16.292 -52.187 1.00 88.62 275 ARG A CA 1
ATOM 2205 C C . ARG A 1 275 ? -14.549 15.825 -53.631 1.00 88.62 275 ARG A C 1
ATOM 2207 O O . ARG A 1 275 ? -15.356 16.423 -54.327 1.00 88.62 275 ARG A O 1
ATOM 2214 N N . ARG A 1 276 ? -13.880 14.743 -54.048 1.00 87.50 276 ARG A N 1
ATOM 2215 C CA . ARG A 1 276 ? -14.051 14.164 -55.394 1.00 87.50 276 ARG A CA 1
ATOM 2216 C C . ARG A 1 276 ? -15.485 13.708 -55.645 1.00 87.50 276 ARG A C 1
ATOM 2218 O O . ARG A 1 276 ? -16.052 14.063 -56.664 1.00 87.50 276 ARG A O 1
ATOM 2225 N N . ALA A 1 277 ? -16.093 13.015 -54.683 1.00 84.38 277 ALA A N 1
ATOM 2226 C CA . ALA A 1 277 ? -17.486 12.587 -54.790 1.00 84.38 277 ALA A CA 1
ATOM 2227 C C . ALA A 1 277 ? -18.457 13.776 -54.928 1.00 84.38 277 ALA A C 1
ATOM 2229 O O . ALA A 1 277 ? -19.450 13.686 -55.643 1.00 84.38 277 ALA A O 1
ATOM 2230 N N . ARG A 1 278 ? -18.167 14.906 -54.266 1.00 85.38 278 ARG A N 1
ATOM 2231 C CA . ARG A 1 278 ? -18.955 16.137 -54.407 1.00 85.38 278 ARG A CA 1
ATOM 2232 C C . ARG A 1 278 ? -18.774 16.785 -55.781 1.00 85.38 278 ARG A C 1
ATOM 2234 O O . ARG A 1 278 ? -19.766 17.178 -56.378 1.00 85.38 278 ARG A O 1
ATOM 2241 N N . GLU A 1 279 ? -17.538 16.873 -56.269 1.00 83.44 279 GLU A N 1
ATOM 2242 C CA . GLU A 1 279 ? -17.224 17.413 -57.600 1.00 83.44 279 GLU A CA 1
ATOM 2243 C C . GLU A 1 279 ? -17.852 16.550 -58.718 1.00 83.44 279 GLU A C 1
ATOM 2245 O O . GLU A 1 279 ? -18.418 17.092 -59.662 1.00 83.44 279 GLU A O 1
ATOM 2250 N N . GLU A 1 280 ? -17.846 15.219 -58.584 1.00 80.81 280 GLU A N 1
ATOM 2251 C CA . GLU A 1 280 ? -18.529 14.296 -59.507 1.00 80.81 280 GLU A CA 1
ATOM 2252 C C . GLU A 1 280 ? -20.059 14.444 -59.465 1.00 80.81 280 GLU A C 1
ATOM 2254 O O . GLU A 1 280 ? -20.705 14.449 -60.511 1.00 80.81 280 GLU A O 1
ATOM 2259 N N . ALA A 1 281 ? -20.649 14.610 -58.277 1.00 76.94 281 ALA A N 1
ATOM 2260 C CA . ALA A 1 281 ? -22.087 14.840 -58.135 1.00 76.94 281 ALA A CA 1
ATOM 2261 C C . ALA A 1 281 ? -22.531 16.187 -58.735 1.00 76.94 281 ALA A C 1
ATOM 2263 O O . ALA A 1 281 ? -23.616 16.280 -59.304 1.00 76.94 281 ALA A O 1
ATOM 2264 N N . GLU A 1 282 ? -21.693 17.221 -58.627 1.00 76.44 282 GLU A N 1
ATOM 2265 C CA . GLU A 1 282 ? -21.941 18.545 -59.207 1.00 76.44 282 GLU A CA 1
ATOM 2266 C C . GLU A 1 282 ? -21.779 18.534 -60.736 1.00 76.44 282 GLU A C 1
ATOM 2268 O O . GLU A 1 282 ? -22.588 19.133 -61.439 1.00 76.44 282 GLU A O 1
ATOM 2273 N N . ALA A 1 283 ? -20.815 17.776 -61.270 1.00 74.06 283 ALA A N 1
ATOM 2274 C CA . ALA A 1 283 ? -20.645 17.580 -62.712 1.00 74.06 283 ALA A CA 1
ATOM 2275 C C . ALA A 1 283 ? -21.754 16.720 -63.354 1.00 74.06 283 ALA A C 1
ATOM 2277 O O . ALA A 1 283 ? -22.032 16.862 -64.543 1.00 74.06 283 ALA A O 1
ATOM 2278 N N . ALA A 1 284 ? -22.390 15.834 -62.582 1.00 70.31 284 ALA A N 1
ATOM 2279 C CA . ALA A 1 284 ? -23.516 15.012 -63.031 1.00 70.31 284 ALA A CA 1
ATOM 2280 C C . ALA A 1 284 ? -24.881 15.724 -62.927 1.00 70.31 284 ALA A C 1
ATOM 2282 O O . ALA A 1 284 ? -25.898 15.153 -63.331 1.00 70.31 284 ALA A O 1
ATOM 2283 N N . ALA A 1 285 ? -24.930 16.947 -62.386 1.00 62.81 285 ALA A N 1
ATOM 2284 C CA . ALA A 1 285 ? -26.162 17.721 -62.307 1.00 62.81 285 ALA A CA 1
ATOM 2285 C C . ALA A 1 285 ? -26.553 18.242 -63.709 1.00 62.81 285 ALA A C 1
ATOM 2287 O O . ALA A 1 285 ? -25.746 18.909 -64.360 1.00 62.81 285 ALA A O 1
ATOM 2288 N N . PRO A 1 286 ? -27.771 17.951 -64.206 1.00 59.88 286 PRO A N 1
ATOM 2289 C CA . PRO A 1 286 ? -28.189 18.371 -65.538 1.00 59.88 286 PRO A CA 1
ATOM 2290 C C . PRO A 1 286 ? -28.258 19.898 -65.632 1.00 59.88 286 PRO A C 1
ATOM 2292 O O . PRO A 1 286 ? -28.789 20.568 -64.744 1.00 59.88 286 PRO A O 1
ATOM 2295 N N . THR A 1 287 ? -27.723 20.444 -66.725 1.00 60.97 287 THR A N 1
ATOM 2296 C CA . THR A 1 287 ? -27.780 21.876 -67.030 1.00 60.97 287 THR A CA 1
ATOM 2297 C C . THR A 1 287 ? -29.250 22.297 -67.119 1.00 60.97 287 THR A C 1
ATOM 2299 O O . THR A 1 287 ? -30.007 21.648 -67.847 1.00 60.97 287 THR A O 1
ATOM 2302 N N . PRO A 1 288 ? -29.697 23.330 -66.380 1.00 59.12 288 PRO A N 1
ATOM 2303 C CA . PRO A 1 288 ? -31.077 23.780 -66.485 1.00 59.12 288 PRO A CA 1
ATOM 2304 C C . PRO A 1 288 ? -31.339 24.248 -67.923 1.00 59.12 288 PRO A C 1
ATOM 2306 O O . PRO A 1 288 ? -30.442 24.836 -68.537 1.00 59.12 288 PRO A O 1
ATOM 2309 N N . PRO A 1 289 ? -32.530 23.967 -68.480 1.00 51.53 289 PRO A N 1
ATOM 2310 C CA . PRO A 1 289 ? -32.841 24.333 -69.850 1.00 51.53 289 PRO A CA 1
ATOM 2311 C C . PRO A 1 289 ? -32.714 25.848 -70.004 1.00 51.53 289 PRO A C 1
ATOM 2313 O O . PRO A 1 289 ? -33.247 26.619 -69.202 1.00 51.53 289 PRO A O 1
ATOM 2316 N N . VAL A 1 290 ? -31.959 26.255 -71.022 1.00 53.62 290 VAL A N 1
ATOM 2317 C CA . VAL A 1 290 ? -31.859 27.646 -71.451 1.00 53.62 290 VAL A CA 1
ATOM 2318 C C . VAL A 1 290 ? -33.248 28.043 -71.937 1.00 53.62 290 VAL A C 1
ATOM 2320 O O . VAL A 1 290 ? -33.724 27.519 -72.940 1.00 53.62 290 VAL A O 1
ATOM 2323 N N . ASN A 1 291 ? -33.929 28.909 -71.187 1.00 50.16 291 ASN A N 1
ATOM 2324 C CA . ASN A 1 291 ? -35.121 29.573 -71.693 1.00 50.16 291 ASN A CA 1
ATOM 2325 C C . ASN A 1 291 ? -34.655 30.606 -72.716 1.00 50.16 291 ASN A C 1
ATOM 2327 O O . ASN A 1 291 ? -34.187 31.682 -72.340 1.00 50.16 291 ASN A O 1
ATOM 2331 N N . ASP A 1 292 ? -34.775 30.253 -73.992 1.00 49.78 292 ASP A N 1
ATOM 2332 C CA . ASP A 1 292 ? -34.792 31.223 -75.077 1.00 49.78 292 ASP A CA 1
ATOM 2333 C C . ASP A 1 292 ? -35.993 32.151 -74.844 1.00 49.78 292 ASP A C 1
ATOM 2335 O O . ASP A 1 292 ? -37.146 31.715 -74.844 1.00 49.78 292 ASP A O 1
ATOM 2339 N N . ILE A 1 293 ? -35.709 33.420 -74.555 1.00 50.47 293 ILE A N 1
ATOM 2340 C CA . ILE A 1 293 ? -36.705 34.490 -74.550 1.00 50.47 293 ILE A CA 1
ATOM 2341 C C . ILE A 1 293 ? -36.535 35.231 -75.875 1.00 50.47 293 ILE A C 1
ATOM 2343 O O . ILE A 1 293 ? -35.434 35.693 -76.181 1.00 50.47 293 ILE A O 1
ATOM 2347 N N . GLU A 1 294 ? -37.634 35.261 -76.631 1.00 45.47 294 GLU A N 1
ATOM 2348 C CA . GLU A 1 294 ? -37.856 35.987 -77.890 1.00 45.47 294 GLU A CA 1
ATOM 2349 C C . GLU A 1 294 ? -37.499 37.480 -77.829 1.00 45.47 294 GLU A C 1
ATOM 2351 O O . GLU A 1 294 ? -37.731 38.121 -76.774 1.00 45.47 294 GLU A O 1
#

pLDDT: mean 88.1, std 10.74, range [45.47, 97.88]

Sequence (294 aa):
MLMKKIQRVEKLYKEFLSFRERFLKEAMELATVTQTAILTGEAYRPIVIVPPEKFLQFESDIELWAKYAFNLEQLATDVKQFGAAKRLFYPFPKLITNASNVTYYTNEASAQQTRTVKAALRQLTVAVRSARTHQPPEQLEQVLDGLNKDREILSSLPPETVLICRRTGYNDLYCSYETPDASGRVVTRVSSNGAFFDGREVTEIKLAEKAQTNKTSFYDQLTPLPIKMYGGCKVYLEHEAKALKEHLKGTKQERRIQSRVKRAAKQAAERAAARRAREEAEAAAPTPPVNDIE

Radius of gyration: 30.76 Å; chains: 1; bounding box: 69×65×113 Å